Protein AF-A0A7S2XJ18-F1 (afdb_monomer)

Sequence (265 aa):
KDAKIRLWNFIPSMMTTTTLVEHIQTSVDGLASQFSDGMVLEENDEDDEDSVKEEDLLEEEGEARLQIFHPTSDNDDASASASASAVTNVTLEALLIGHEEPVTSVHWHPTLEHCLMSASMDRTILLWTPESLTTPSGEEEGDTSGGGGVWTPLTRVGSAGGIIGGSIGSSLLGFVDALFDPTGRRIVGHGYGGSLHFWSLLNSNNGSVGNVEHQTSNDEVVALNLEEDSMHNFRATPCLTGHFRSVTDIAWEATRGSYLMSASA

Organism: NCBI:txid420275

Secondary structure (DSSP, 8-state):
--EEEEEEEEEEEEE-HHHHHHHHHHHHHHHHHHHH-----------------------------EEEEEPPP----------PEEEEEEEEEEEEEEESS-EEEEEE-SS-TT-EEEEETTSEEEEEEEGGGTS-S-S----TTSS-PPEEEEEEEESSSSB--S-TTTTTT-EEEEEE-TTSSEEEEEETTS-EEEEEEPPTT----------------------GGGTT-EEEEEEEP--SS-EEEEEE-TTT---EEEEE-

pLDDT: mean 71.66, std 19.61, range [29.22, 97.25]

Radius of gyration: 26.55 Å; Cα contacts (8 Å, |Δi|>4): 462; chains: 1; bounding box: 62×65×76 Å

Solvent-accessible surface area (backbone atoms only — not comparable to full-atom values): 16170 Å² total; per-residue (Å²): 119,88,26,72,46,79,42,72,44,78,47,79,47,76,38,45,54,70,58,51,54,54,50,52,49,53,53,52,54,56,55,52,54,70,68,66,76,70,79,84,84,82,74,88,82,84,89,81,95,72,83,82,74,78,72,78,71,72,69,74,73,86,58,59,71,48,75,45,80,45,86,63,81,84,68,92,67,93,67,96,60,85,64,56,33,44,32,33,43,30,33,57,34,34,73,43,71,80,54,80,26,54,66,52,35,74,45,71,44,74,82,51,80,71,33,38,35,37,16,10,43,55,23,36,34,38,32,32,30,47,44,81,80,71,52,76,98,78,79,74,96,69,77,90,83,66,86,50,60,62,56,40,78,65,31,56,36,28,47,87,92,42,49,59,36,52,63,77,77,43,43,72,69,5,20,56,33,56,43,64,37,61,82,50,48,33,42,37,39,33,18,56,68,20,19,39,26,29,32,38,54,55,68,86,85,69,81,69,94,66,93,80,78,94,80,81,89,78,88,70,81,71,83,67,81,77,54,77,88,56,70,63,44,61,40,56,38,84,48,46,86,54,44,98,41,56,64,78,48,73,48,62,37,76,83,78,44,84,46,75,48,75,42,63,114

Foldseek 3Di:
DFAKDWDKDKAKDWAWPVRVVVVVVVVVVVVVVVVVPPDDDDDDDDDDDDDPPPPPPPPVPDWPWDKDWDDDPDPVDPDDDGDTTMIIIMTGAEMDGDDPAYWQDKDAQLPDPQWIWIWGQSFKIFIKGFVVLVDDPDDDDDDPPRGYTYIDTLEMEGDDPHAHAEDPVQQVRTFNDWDAQLLSQKIWTQHQQRKTWMKGQDDPPPPDPDDDDDDDDDPPVPNDPPRPVRPHGIHTDHMDRGDRAGWPDKDADNPPSPDIDIHGD

InterPro domains:
  IPR001680 WD40 repeat [PF00400] (95-128)
  IPR001680 WD40 repeat [PS50082] (96-128)
  IPR001680 WD40 repeat [SM00320] (89-129)
  IPR015943 WD40/YVTN repeat-like-containing domain superfamily [G3DSA:2.130.10.10] (1-265)
  IPR036322 WD40-repeat-containing domain superfamily [SSF50978] (89-265)
  IPR037289 Elongator complex protein 2 [PTHR44111] (1-264)

Nearest PDB structures (foldseek):
  5kji-assembly1_A  TM=7.892E-01  e=9.887E-04  Thermochaetoides thermophila DSM 1495
  2b4e-assembly1_A  TM=7.877E-01  e=3.903E-03  Mus musculus
  7sty-assembly1_A  TM=7.429E-01  e=7.141E-03  Homo sapiens
  8fh3-assembly1_A  TM=7.851E-01  e=1.927E-01  Homo sapiens
  8eqv-assembly1_A  TM=3.919E-01  e=6.398E-03  Homo sapiens

Mean predicted aligned error: 15.32 Å

Structure (mmCIF, N/CA/C/O backbone):
data_AF-A0A7S2XJ18-F1
#
_entry.id   AF-A0A7S2XJ18-F1
#
loop_
_atom_site.group_PDB
_atom_site.id
_atom_site.type_symbol
_atom_site.label_atom_id
_atom_site.label_alt_id
_atom_site.label_comp_id
_atom_site.label_asym_id
_atom_site.label_entity_id
_atom_site.label_seq_id
_atom_site.pdbx_PDB_ins_code
_atom_site.Cartn_x
_atom_site.Cartn_y
_atom_site.Cartn_z
_atom_site.occupancy
_atom_site.B_iso_or_equiv
_atom_site.auth_seq_id
_atom_site.auth_comp_id
_atom_site.auth_asym_id
_atom_site.auth_atom_id
_atom_site.pdbx_PDB_model_num
ATOM 1 N N . LYS A 1 1 ? 13.413 15.702 3.760 1.00 54.62 1 LYS A N 1
ATOM 2 C CA . LYS A 1 1 ? 11.960 15.614 4.045 1.00 54.62 1 LYS A CA 1
ATOM 3 C C . LYS A 1 1 ? 11.725 14.182 4.473 1.00 54.62 1 LYS A C 1
ATOM 5 O O . LYS A 1 1 ? 12.199 13.318 3.762 1.00 54.62 1 LYS A O 1
ATOM 10 N N . ASP A 1 2 ? 11.112 13.949 5.623 1.00 63.09 2 ASP A N 1
ATOM 11 C CA . ASP A 1 2 ? 10.901 12.591 6.128 1.00 63.09 2 ASP A CA 1
ATOM 12 C C . ASP A 1 2 ? 9.646 11.996 5.468 1.00 63.09 2 ASP A C 1
ATOM 14 O O . ASP A 1 2 ? 8.593 12.643 5.463 1.00 63.09 2 ASP A O 1
ATOM 18 N N . ALA A 1 3 ? 9.778 10.838 4.826 1.00 86.50 3 ALA A N 1
ATOM 19 C CA . ALA A 1 3 ? 8.706 10.188 4.085 1.00 86.50 3 ALA A CA 1
ATOM 20 C C . ALA A 1 3 ? 7.947 9.248 5.029 1.00 86.50 3 ALA A C 1
ATOM 22 O O . ALA A 1 3 ? 8.408 8.153 5.339 1.00 86.50 3 ALA A O 1
ATOM 23 N N . LYS A 1 4 ? 6.789 9.706 5.514 1.00 90.44 4 LYS A N 1
ATOM 24 C CA . LYS A 1 4 ? 5.982 9.000 6.519 1.00 90.44 4 LYS A CA 1
ATOM 25 C C . LYS A 1 4 ? 4.616 8.635 5.964 1.00 90.44 4 LYS A C 1
ATOM 27 O O . LYS A 1 4 ? 3.959 9.486 5.364 1.00 90.44 4 LYS A O 1
ATOM 32 N N . ILE A 1 5 ? 4.161 7.419 6.246 1.00 94.62 5 ILE A N 1
ATOM 33 C CA . ILE A 1 5 ? 2.784 6.984 5.988 1.00 94.62 5 ILE A CA 1
ATOM 34 C C . ILE A 1 5 ? 2.076 6.868 7.342 1.00 94.62 5 ILE A C 1
ATOM 36 O O . ILE A 1 5 ? 2.624 6.296 8.281 1.00 94.62 5 ILE A O 1
ATOM 40 N N . ARG A 1 6 ? 0.876 7.446 7.458 1.00 93.25 6 ARG A N 1
ATOM 41 C CA . ARG A 1 6 ? 0.036 7.362 8.662 1.00 93.25 6 ARG A CA 1
ATOM 42 C C . ARG A 1 6 ? -1.135 6.432 8.390 1.00 93.25 6 ARG A C 1
ATOM 44 O O . ARG A 1 6 ? -1.919 6.711 7.483 1.00 93.25 6 ARG A O 1
ATOM 51 N N . LEU A 1 7 ? -1.249 5.377 9.183 1.00 92.12 7 LEU A N 1
ATOM 52 C CA . LEU A 1 7 ? -2.380 4.463 9.167 1.00 92.12 7 LEU A CA 1
ATOM 53 C C . LEU A 1 7 ? -3.356 4.860 10.274 1.00 92.12 7 LEU A C 1
ATOM 55 O O . LEU A 1 7 ? -2.966 4.964 11.433 1.00 92.12 7 LEU A O 1
ATOM 59 N N . TRP A 1 8 ? -4.611 5.097 9.905 1.00 91.25 8 TRP A N 1
ATOM 60 C CA . TRP A 1 8 ? -5.680 5.464 10.831 1.00 91.25 8 TRP A CA 1
ATOM 61 C C . TRP A 1 8 ? -6.710 4.343 10.883 1.00 91.25 8 TRP A C 1
ATOM 63 O O . TRP A 1 8 ? -7.167 3.895 9.829 1.00 91.25 8 TRP A O 1
ATOM 73 N N . ASN A 1 9 ? -7.099 3.941 12.087 1.00 88.19 9 ASN A N 1
ATOM 74 C CA . ASN A 1 9 ? -8.142 2.952 12.312 1.00 88.19 9 ASN A CA 1
ATOM 75 C C . ASN A 1 9 ? -9.466 3.646 12.627 1.00 88.19 9 ASN A C 1
ATOM 77 O O . ASN A 1 9 ? -9.494 4.632 13.360 1.00 88.19 9 ASN A O 1
ATOM 81 N N . PHE A 1 10 ? -10.561 3.125 12.080 1.00 90.50 10 PHE A N 1
ATOM 82 C CA . PHE A 1 10 ? -11.918 3.597 12.326 1.00 90.50 10 PHE A CA 1
ATOM 83 C C . PHE A 1 10 ? -12.714 2.429 12.902 1.00 90.50 10 PHE A C 1
ATOM 85 O O . PHE A 1 10 ? -13.059 1.502 12.175 1.00 90.50 10 PHE A O 1
ATOM 92 N N . ILE A 1 11 ? -13.026 2.487 14.196 1.00 87.75 11 ILE A N 1
ATOM 93 C CA . ILE A 1 11 ? -13.720 1.434 14.940 1.00 87.75 11 ILE A CA 1
ATOM 94 C C . ILE A 1 11 ? -15.158 1.892 15.216 1.00 87.75 11 ILE A C 1
ATOM 96 O O . ILE A 1 11 ? -15.381 2.757 16.073 1.00 87.75 11 ILE A O 1
ATOM 100 N N . PRO A 1 12 ? -16.164 1.352 14.505 1.00 88.25 12 PRO A N 1
ATOM 101 C CA . PRO A 1 12 ? -17.562 1.610 14.814 1.00 88.25 12 PRO A CA 1
ATOM 102 C C . PRO A 1 12 ? -17.952 0.975 16.153 1.00 88.25 12 PRO A C 1
ATOM 104 O O . PRO A 1 12 ? -17.609 -0.167 16.444 1.00 88.25 12 PRO A O 1
ATOM 107 N N . SER A 1 13 ? -18.720 1.703 16.953 1.00 83.62 13 SER A N 1
ATOM 108 C CA . SER A 1 13 ? -19.259 1.273 18.239 1.00 83.62 13 SER A CA 1
ATOM 109 C C . SER A 1 13 ? -20.673 1.828 18.435 1.00 83.62 13 SER A C 1
ATOM 111 O O . SER A 1 13 ? -21.097 2.768 17.760 1.00 83.62 13 SER A O 1
ATOM 113 N N . MET A 1 14 ? -21.430 1.223 19.347 1.00 78.38 14 MET A N 1
ATOM 114 C CA . MET A 1 14 ? -22.750 1.710 19.748 1.00 78.38 14 MET A CA 1
ATOM 115 C C . MET A 1 14 ? -22.644 2.246 21.170 1.00 78.38 14 MET A C 1
ATOM 117 O O . MET A 1 14 ? -22.336 1.486 22.087 1.00 78.38 14 MET A O 1
ATOM 121 N N . MET A 1 15 ? -22.902 3.539 21.363 1.00 68.75 15 MET A N 1
ATOM 122 C CA . MET A 1 15 ? -22.956 4.141 22.693 1.00 68.75 15 MET A CA 1
ATOM 123 C C . MET A 1 15 ? -24.401 4.267 23.155 1.00 68.75 15 MET A C 1
ATOM 125 O O . MET A 1 15 ? -25.260 4.792 22.446 1.00 68.75 15 MET A O 1
ATOM 129 N N . THR A 1 16 ? -24.679 3.819 24.378 1.00 68.12 16 THR A N 1
ATOM 130 C CA . THR A 1 16 ? -25.968 4.107 25.016 1.00 68.12 16 THR A CA 1
ATOM 131 C C . THR A 1 16 ? -26.025 5.573 25.450 1.00 68.12 16 THR A C 1
ATOM 133 O O . THR A 1 16 ? -24.999 6.182 25.755 1.00 68.12 16 THR A O 1
ATOM 136 N N . THR A 1 17 ? -27.228 6.151 25.497 1.00 62.34 17 THR A N 1
ATOM 137 C CA . THR A 1 17 ? -27.433 7.565 25.859 1.00 62.34 17 THR A CA 1
ATOM 138 C C . THR A 1 17 ? -26.842 7.919 27.230 1.00 62.34 17 THR A C 1
ATOM 140 O O . THR A 1 17 ? -26.334 9.021 27.402 1.00 62.34 17 THR A O 1
ATOM 143 N N . THR A 1 18 ? -26.853 6.986 28.191 1.00 63.19 18 THR A N 1
ATOM 144 C CA . THR A 1 18 ? -26.262 7.178 29.527 1.00 63.19 18 THR A CA 1
ATOM 145 C C . THR A 1 18 ? -24.743 7.342 29.456 1.00 63.19 18 THR A C 1
ATOM 147 O O . THR A 1 18 ? -24.211 8.303 30.001 1.00 63.19 18 THR A O 1
ATOM 150 N N . THR A 1 19 ? -24.059 6.473 28.706 1.00 62.66 19 THR A N 1
ATOM 151 C CA . THR A 1 19 ? -22.599 6.529 28.515 1.00 62.66 19 THR A CA 1
ATOM 152 C C . THR A 1 19 ? -22.162 7.797 27.778 1.00 62.66 19 THR A C 1
ATOM 154 O O . THR A 1 19 ? -21.131 8.377 28.098 1.00 62.66 19 THR A O 1
ATOM 157 N N . LEU A 1 20 ? -22.958 8.261 26.809 1.00 63.31 20 LEU A N 1
ATOM 158 C CA . LEU A 1 20 ? -22.654 9.467 26.034 1.00 63.31 20 LEU A CA 1
ATOM 159 C C . LEU A 1 20 ? -22.684 10.736 26.901 1.00 63.31 20 LEU A C 1
ATOM 161 O O . LEU A 1 20 ? -21.809 11.589 26.771 1.00 63.31 20 LEU A O 1
ATOM 165 N N . VAL A 1 21 ? -23.667 10.855 27.800 1.00 64.50 21 VAL A N 1
ATOM 166 C CA . VAL A 1 21 ? -23.777 12.005 28.715 1.00 64.50 21 VAL A CA 1
ATOM 167 C C . VAL A 1 21 ? -22.624 12.024 29.719 1.00 64.50 21 VAL A C 1
ATOM 169 O O . VAL A 1 21 ? -22.034 13.081 29.934 1.00 64.50 21 VAL A O 1
ATOM 172 N N . GLU A 1 22 ? -22.263 10.869 30.287 1.00 68.75 22 GLU A N 1
ATOM 173 C CA . GLU A 1 22 ? -21.105 10.750 31.184 1.00 68.75 22 GLU A CA 1
ATOM 174 C C . GLU A 1 22 ? -19.801 11.145 30.475 1.00 68.75 22 GLU A C 1
ATOM 176 O O . GLU A 1 22 ? -19.023 11.927 31.018 1.00 68.75 22 GLU A O 1
ATOM 181 N N . HIS A 1 23 ? -19.596 10.691 29.232 1.00 63.88 23 HIS A N 1
ATOM 182 C CA . HIS A 1 23 ? -18.375 10.974 28.475 1.00 63.88 23 HIS A CA 1
ATOM 183 C C . HIS A 1 23 ? -18.215 12.462 28.119 1.00 63.88 23 HIS A C 1
ATOM 185 O O . HIS A 1 23 ? -17.131 13.034 28.272 1.00 63.88 23 HIS A O 1
ATOM 191 N N . ILE A 1 24 ? -19.305 13.123 27.705 1.00 65.62 24 ILE A N 1
ATOM 192 C CA . ILE A 1 24 ? -19.305 14.574 27.459 1.00 65.62 24 ILE A CA 1
ATOM 193 C C . ILE A 1 24 ? -18.966 15.327 28.747 1.00 65.62 24 ILE A C 1
ATOM 195 O O . ILE A 1 24 ? -18.143 16.239 28.712 1.00 65.62 24 ILE A O 1
ATOM 199 N N . GLN A 1 25 ? -19.553 14.932 29.880 1.00 63.91 25 GLN A N 1
ATOM 200 C CA . GLN A 1 25 ? -19.298 15.596 31.154 1.00 63.91 25 GLN A CA 1
ATOM 201 C C . GLN A 1 25 ? -17.824 15.469 31.566 1.00 63.91 25 GLN A C 1
ATOM 203 O O . GLN A 1 25 ? -17.197 16.479 31.874 1.00 63.91 25 GLN A O 1
ATOM 208 N N . THR A 1 26 ? -17.229 14.275 31.448 1.00 66.75 26 THR A N 1
ATOM 209 C CA . THR A 1 26 ? -15.799 14.070 31.740 1.00 66.75 26 THR A CA 1
ATOM 210 C C . THR A 1 26 ? -14.871 14.869 30.822 1.00 66.75 26 THR A C 1
ATOM 212 O O . THR A 1 26 ? -13.863 15.400 31.283 1.00 66.75 26 THR A O 1
ATOM 215 N N . SER A 1 27 ? -15.212 15.005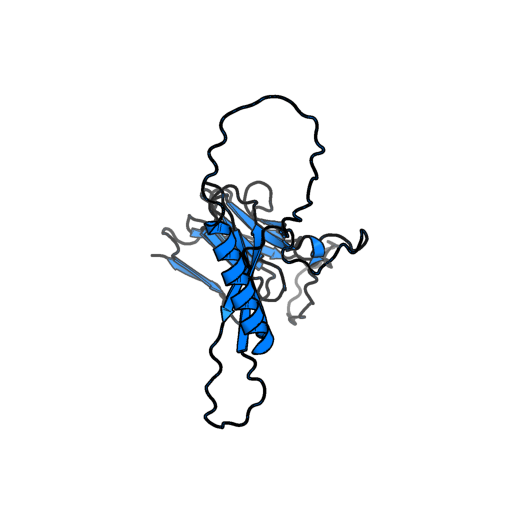 29.534 1.00 63.78 27 SER A N 1
ATOM 216 C CA . SER A 1 27 ? -14.418 15.802 28.590 1.00 63.78 27 SER A CA 1
ATOM 217 C C . SER A 1 27 ? -14.479 17.297 28.922 1.00 63.78 27 SER A C 1
ATOM 219 O O . SER A 1 27 ? -13.453 17.976 28.909 1.00 63.78 27 SER A O 1
ATOM 221 N N . VAL A 1 28 ? -15.662 17.807 29.278 1.00 65.62 28 VAL A N 1
ATOM 222 C CA . VAL A 1 28 ? -15.851 19.209 29.678 1.00 65.62 28 VAL A CA 1
ATOM 223 C C . VAL A 1 28 ? -15.122 19.515 30.987 1.00 65.62 28 VAL A C 1
ATOM 225 O O . VAL A 1 28 ? -14.443 20.539 31.074 1.00 65.62 28 VAL A O 1
ATOM 228 N N . ASP A 1 29 ? -15.206 18.621 31.973 1.00 65.88 29 ASP A N 1
ATOM 229 C CA . ASP A 1 29 ? -14.538 18.787 33.267 1.00 65.88 29 ASP A CA 1
ATOM 230 C C . ASP A 1 29 ? -13.002 18.740 33.120 1.00 65.88 29 ASP A C 1
ATOM 232 O O . ASP A 1 29 ? -12.294 19.526 33.754 1.00 65.88 29 ASP A O 1
ATOM 236 N N . GLY A 1 30 ? -12.482 17.896 32.218 1.00 61.03 30 GLY A N 1
ATOM 237 C CA . GLY A 1 30 ? -11.055 17.828 31.881 1.00 61.03 30 GLY A CA 1
ATOM 238 C C . GLY A 1 30 ? -10.525 19.048 31.117 1.00 61.03 30 GLY A C 1
ATOM 239 O O . GLY A 1 30 ? -9.388 19.459 31.332 1.00 61.03 30 GLY A O 1
ATOM 240 N N . LEU A 1 31 ? -11.333 19.684 30.25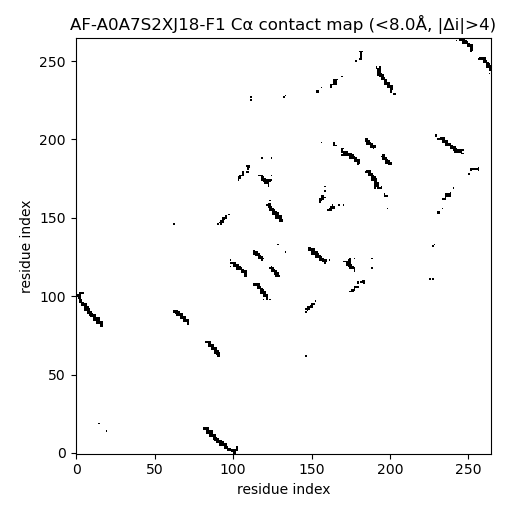9 1.00 58.78 31 LEU A N 1
ATOM 241 C CA . LEU A 1 31 ? -10.956 20.976 29.670 1.00 58.78 31 LEU A CA 1
ATOM 242 C C . LEU A 1 31 ? -11.005 22.103 30.709 1.00 58.78 31 LEU A C 1
ATOM 244 O O . LEU A 1 31 ? -10.160 22.993 30.682 1.00 58.78 31 LEU A O 1
ATOM 248 N N . ALA A 1 32 ? -11.978 22.087 31.624 1.00 57.56 32 ALA A N 1
ATOM 249 C CA . ALA A 1 32 ? -12.117 23.121 32.646 1.00 57.56 32 ALA A CA 1
ATOM 250 C C . ALA A 1 32 ? -10.920 23.160 33.613 1.00 57.56 32 ALA A C 1
ATOM 252 O O . ALA A 1 32 ? -10.483 24.249 33.990 1.00 57.56 32 ALA A O 1
ATOM 253 N N . SER A 1 33 ? -10.347 22.002 33.960 1.00 57.47 33 SER A N 1
ATOM 254 C CA . SER A 1 33 ? -9.156 21.927 34.815 1.00 57.47 33 SER A CA 1
ATOM 255 C C . SER A 1 33 ? -7.901 22.507 34.143 1.00 57.47 33 SER A C 1
ATOM 257 O O . SER A 1 33 ? -7.128 23.202 34.803 1.00 57.47 33 SER A O 1
ATOM 259 N N . GLN A 1 34 ? -7.751 22.346 32.822 1.00 55.66 34 GLN A N 1
ATOM 260 C CA . GLN A 1 34 ? -6.635 22.916 32.046 1.00 55.66 34 GLN A CA 1
ATOM 261 C C . GLN A 1 34 ? -6.649 24.452 31.981 1.00 55.66 34 GLN A C 1
ATOM 263 O O . GLN A 1 34 ? -5.606 25.070 31.781 1.00 55.66 34 GLN A O 1
ATOM 268 N N . PHE A 1 35 ? -7.810 25.088 32.168 1.00 49.53 35 PHE A N 1
ATOM 269 C CA . PHE A 1 35 ? -7.918 26.551 32.238 1.00 49.53 35 PHE A CA 1
ATOM 270 C C . PHE A 1 35 ? -7.829 27.106 33.665 1.00 49.53 35 PHE A C 1
ATOM 272 O O . PHE A 1 35 ? -7.688 28.319 33.829 1.00 49.53 35 PHE A O 1
ATOM 279 N N . SER A 1 36 ? -7.917 26.251 34.691 1.00 52.56 36 SER A N 1
ATOM 280 C CA . SER A 1 36 ? -7.784 26.675 36.090 1.00 52.56 36 SER A CA 1
ATOM 281 C C . SER A 1 36 ? -6.338 26.765 36.580 1.00 52.56 36 SER A C 1
ATOM 283 O O . SER A 1 36 ? -6.099 27.442 37.576 1.00 52.56 36 SER A O 1
ATOM 285 N N . ASP A 1 37 ? -5.375 26.178 35.860 1.00 48.88 37 ASP A N 1
ATOM 286 C CA . ASP A 1 37 ? -3.952 26.204 36.229 1.00 48.88 37 ASP A CA 1
ATOM 287 C C . ASP A 1 37 ? -3.216 27.430 35.649 1.00 48.88 37 ASP A C 1
ATOM 289 O O . ASP A 1 37 ? -2.219 27.362 34.929 1.00 48.88 37 ASP A O 1
ATOM 293 N N . GLY A 1 38 ? -3.798 28.603 35.899 1.00 44.88 38 GLY A N 1
ATOM 294 C CA . GLY A 1 38 ? -3.285 29.896 35.467 1.00 44.88 38 GLY A CA 1
ATOM 295 C C . GLY A 1 38 ? -2.459 30.584 36.552 1.00 44.88 38 GLY A C 1
ATOM 296 O O . GLY A 1 38 ? -3.015 31.302 37.376 1.00 44.88 38 GLY A O 1
ATOM 297 N N . MET A 1 39 ? -1.133 30.456 36.446 1.00 41.75 39 MET A N 1
ATOM 298 C CA . MET A 1 39 ? -0.112 31.411 36.912 1.00 41.75 39 MET A CA 1
ATOM 299 C C . MET A 1 39 ? -0.055 31.679 38.429 1.00 41.75 39 MET A C 1
ATOM 301 O O . MET A 1 39 ? -0.480 32.730 38.913 1.00 41.75 39 MET A O 1
ATOM 305 N N . VAL A 1 40 ? 0.603 30.780 39.167 1.00 43.88 40 VAL A N 1
ATOM 306 C CA . VAL A 1 40 ? 1.233 31.122 40.452 1.00 43.88 40 VAL A CA 1
ATOM 307 C C . VAL A 1 40 ? 2.622 31.696 40.151 1.00 43.88 40 VAL A C 1
ATOM 309 O O . VAL A 1 40 ? 3.480 31.020 39.592 1.00 43.88 40 VAL A O 1
ATOM 312 N N . LEU A 1 41 ? 2.826 32.979 40.457 1.00 41.03 41 LEU A N 1
ATOM 313 C CA . LEU A 1 41 ? 4.157 33.584 40.495 1.00 41.03 41 LEU A CA 1
ATOM 314 C C . LEU A 1 41 ? 4.791 33.206 41.835 1.00 41.03 41 LEU A C 1
ATOM 316 O O . LEU A 1 41 ? 4.410 33.767 42.860 1.00 41.03 41 LEU A O 1
ATOM 320 N N . GLU A 1 42 ? 5.720 32.255 41.831 1.00 43.06 42 GLU A N 1
ATOM 321 C CA . GLU A 1 42 ? 6.504 31.928 43.022 1.00 43.06 42 GLU A CA 1
ATOM 322 C C . GLU A 1 42 ? 7.672 32.914 43.166 1.00 43.06 42 GLU A C 1
ATOM 324 O O . GLU A 1 42 ? 8.578 32.975 42.331 1.00 43.06 42 GLU A O 1
ATOM 329 N N . GLU A 1 43 ? 7.617 33.730 44.221 1.00 43.38 43 GLU A N 1
ATOM 330 C CA . GLU A 1 43 ? 8.795 34.378 44.796 1.00 43.38 43 GLU A CA 1
ATOM 331 C C . GLU A 1 43 ? 9.509 33.367 45.711 1.00 43.38 43 GLU A C 1
ATOM 333 O O . GLU A 1 43 ? 8.855 32.608 46.422 1.00 43.38 43 GLU A O 1
ATOM 338 N N . ASN A 1 44 ? 10.844 33.366 45.635 1.00 42.41 44 ASN A N 1
ATOM 339 C CA . ASN A 1 44 ? 11.805 32.511 46.346 1.00 42.41 44 ASN A CA 1
ATOM 340 C C . ASN A 1 44 ? 11.458 32.200 47.814 1.00 42.41 44 ASN A C 1
ATOM 342 O O . ASN A 1 44 ? 11.019 33.097 48.524 1.00 42.41 44 ASN A O 1
ATOM 346 N N . ASP A 1 45 ? 11.832 31.006 48.291 1.00 41.91 45 ASP A N 1
ATOM 347 C CA . ASP A 1 45 ? 12.779 30.844 49.409 1.00 41.91 45 ASP A CA 1
ATOM 348 C C . ASP A 1 45 ? 13.269 29.381 49.529 1.00 41.91 45 ASP A C 1
ATOM 350 O O . ASP A 1 45 ? 12.650 28.449 49.021 1.00 41.91 45 ASP A O 1
ATOM 354 N N . GLU A 1 46 ? 14.460 29.234 50.109 1.00 51.00 46 GLU A N 1
ATOM 355 C CA . GLU A 1 46 ? 15.326 28.048 50.170 1.00 51.00 46 GLU A CA 1
ATOM 356 C C . GLU A 1 46 ? 14.824 26.925 51.107 1.00 51.00 46 GLU A C 1
ATOM 358 O O . GLU A 1 46 ? 14.113 27.187 52.073 1.00 51.00 46 GLU A O 1
ATOM 363 N N . ASP A 1 47 ? 15.329 25.710 50.840 1.00 48.72 47 ASP A N 1
ATOM 364 C CA . ASP A 1 47 ? 15.417 24.517 51.702 1.00 48.72 47 ASP A CA 1
ATOM 365 C C . ASP A 1 47 ? 14.114 23.854 52.195 1.00 48.72 47 ASP A C 1
ATOM 367 O O . ASP A 1 47 ? 13.488 24.322 53.135 1.00 48.72 47 ASP A O 1
ATOM 371 N N . ASP A 1 48 ? 13.793 22.670 51.649 1.00 47.19 48 ASP A N 1
ATOM 372 C CA . ASP A 1 48 ? 13.480 21.469 52.448 1.00 47.19 48 ASP A CA 1
ATOM 373 C C . ASP A 1 48 ? 13.405 20.200 51.568 1.00 47.19 48 ASP A C 1
ATOM 375 O O . ASP A 1 48 ? 12.898 20.208 50.444 1.00 47.19 48 ASP A O 1
ATOM 379 N N . GLU A 1 49 ? 13.968 19.101 52.083 1.00 55.56 49 GLU A N 1
ATOM 380 C CA . GLU A 1 49 ? 13.812 17.745 51.548 1.00 55.56 49 GLU A CA 1
ATOM 381 C C . GLU A 1 49 ? 12.329 17.369 51.526 1.00 55.56 49 GLU A C 1
ATOM 383 O O . GLU A 1 49 ? 11.723 17.248 52.587 1.00 55.56 49 GLU A O 1
ATOM 388 N N . ASP A 1 50 ? 11.769 17.067 50.355 1.00 41.69 50 ASP A N 1
ATOM 389 C CA . ASP A 1 50 ? 10.578 16.231 50.316 1.00 41.69 50 ASP A CA 1
ATOM 390 C C . ASP A 1 50 ? 10.509 15.366 49.059 1.00 41.69 50 ASP A C 1
ATOM 392 O O . ASP A 1 50 ? 10.781 15.773 47.930 1.00 41.69 50 ASP A O 1
ATOM 396 N N . SER A 1 51 ? 10.177 14.107 49.322 1.00 43.97 51 SER A N 1
ATOM 397 C CA . SER A 1 51 ? 10.001 13.008 48.385 1.00 43.97 51 SER A CA 1
ATOM 398 C C . SER A 1 51 ? 9.227 13.419 47.135 1.00 43.97 51 SER A C 1
ATOM 400 O O . SER A 1 51 ? 8.038 13.734 47.220 1.00 43.97 51 SER A O 1
ATOM 402 N N . VAL A 1 52 ? 9.871 13.312 45.970 1.00 44.00 52 VAL A N 1
ATOM 403 C CA . VAL A 1 52 ? 9.173 13.259 44.684 1.00 44.00 52 VAL A CA 1
ATOM 404 C C . VAL A 1 52 ? 8.295 12.013 44.729 1.00 44.00 52 VAL A C 1
ATOM 406 O O . VAL A 1 52 ? 8.766 10.889 44.561 1.00 44.00 52 VAL A O 1
ATOM 409 N N . LYS A 1 53 ? 7.009 12.199 45.027 1.00 41.16 53 LYS A N 1
ATOM 410 C CA . LYS A 1 53 ? 6.001 11.252 44.576 1.00 41.16 53 LYS A CA 1
ATOM 411 C C . LYS A 1 53 ? 5.962 11.438 43.072 1.00 41.16 53 LYS A C 1
ATOM 413 O O . LYS A 1 53 ? 5.348 12.379 42.579 1.00 41.16 53 LYS A O 1
ATOM 418 N N . GLU A 1 54 ? 6.685 10.574 42.372 1.00 44.69 54 GLU A N 1
ATOM 419 C CA . GLU A 1 54 ? 6.314 10.173 41.024 1.00 44.69 54 GLU A CA 1
ATOM 420 C C . GLU A 1 54 ? 4.896 9.606 41.164 1.00 44.69 54 GLU A C 1
ATOM 422 O O . GLU A 1 54 ? 4.682 8.429 41.438 1.00 44.69 54 GLU A O 1
ATOM 427 N N . GLU A 1 55 ? 3.899 10.493 41.153 1.00 43.88 55 GLU A N 1
ATOM 428 C CA . GLU A 1 55 ? 2.574 10.099 40.732 1.00 43.88 55 GLU A CA 1
ATOM 429 C C . GLU A 1 55 ? 2.773 9.697 39.282 1.00 43.88 55 GLU A C 1
ATOM 431 O O . GLU A 1 55 ? 2.957 10.547 38.411 1.00 43.88 55 GLU A O 1
ATOM 436 N N . ASP A 1 56 ? 2.842 8.381 39.082 1.00 41.19 56 ASP A N 1
ATOM 437 C CA . ASP A 1 56 ? 2.633 7.702 37.819 1.00 41.19 56 ASP A CA 1
ATOM 438 C C . ASP A 1 56 ? 1.310 8.216 37.231 1.00 41.19 56 ASP A C 1
ATOM 440 O O . ASP A 1 56 ? 0.254 7.584 37.314 1.00 41.19 56 ASP A O 1
ATOM 444 N N . LEU A 1 57 ? 1.361 9.391 36.605 1.00 40.88 57 LEU A N 1
ATOM 445 C CA . LEU A 1 57 ? 0.623 9.618 35.389 1.00 40.88 57 LEU A CA 1
ATOM 446 C C . LEU A 1 57 ? 1.169 8.551 34.451 1.00 40.88 57 LEU A C 1
ATOM 448 O O . LEU A 1 57 ? 2.162 8.750 33.755 1.00 40.88 57 LEU A O 1
ATOM 452 N N . LEU A 1 58 ? 0.528 7.383 34.482 1.00 39.69 58 LEU A N 1
ATOM 453 C CA . LEU A 1 58 ? 0.362 6.589 33.286 1.00 39.69 58 LEU A CA 1
ATOM 454 C C . LEU A 1 58 ? -0.220 7.580 32.279 1.00 39.69 58 LEU A C 1
ATOM 456 O O . LEU A 1 58 ? -1.428 7.814 32.241 1.00 39.69 58 LEU A O 1
ATOM 460 N N . GLU A 1 59 ? 0.660 8.263 31.549 1.00 42.22 59 GLU A N 1
ATOM 461 C CA . GLU A 1 59 ? 0.349 8.783 30.239 1.00 42.22 59 GLU A CA 1
ATOM 462 C C . GLU A 1 59 ? -0.144 7.543 29.497 1.00 42.22 59 GLU A C 1
ATOM 464 O O . GLU A 1 59 ? 0.663 6.764 28.996 1.00 42.22 59 GLU A O 1
ATOM 469 N N . GLU A 1 60 ? -1.456 7.274 29.562 1.00 42.53 60 GLU A N 1
ATOM 470 C CA . GLU A 1 60 ? -2.113 6.318 28.680 1.00 42.53 60 GLU A CA 1
ATOM 471 C C . GLU A 1 60 ? -1.650 6.731 27.293 1.00 42.53 60 GLU A C 1
ATOM 473 O O . GLU A 1 60 ? -1.984 7.823 26.822 1.00 42.53 60 GLU A O 1
ATOM 478 N N . GLU A 1 61 ? -0.748 5.925 26.741 1.00 41.78 61 GLU A N 1
ATOM 479 C CA . GLU A 1 61 ? 0.079 6.275 25.605 1.00 41.78 61 GLU A CA 1
ATOM 480 C C . GLU A 1 61 ? -0.772 6.928 24.524 1.00 41.78 61 GLU A C 1
ATOM 482 O O . GLU A 1 61 ? -1.631 6.290 23.931 1.00 41.78 61 GLU A O 1
ATOM 487 N N . GLY A 1 62 ? -0.540 8.221 24.294 1.00 41.34 62 GLY A N 1
ATOM 488 C CA . GLY A 1 62 ? -0.405 8.832 22.973 1.00 41.34 62 GLY A CA 1
ATOM 489 C C . GLY A 1 62 ? -1.406 8.506 21.859 1.00 41.34 62 GLY A C 1
ATOM 490 O O . GLY A 1 62 ? -1.088 8.778 20.700 1.00 41.34 62 GLY A O 1
ATOM 491 N N . GLU A 1 63 ? -2.596 7.975 22.121 1.00 52.47 63 GLU A N 1
ATOM 492 C CA . GLU A 1 63 ? -3.560 7.707 21.065 1.00 52.47 63 GLU A CA 1
ATOM 493 C C . GLU A 1 63 ? -4.345 8.989 20.766 1.00 52.47 63 GLU A C 1
ATOM 495 O O . GLU A 1 63 ? -5.173 9.459 21.547 1.00 52.47 63 GLU A O 1
ATOM 500 N N . ALA A 1 64 ? -4.116 9.574 19.590 1.00 50.88 64 ALA A N 1
ATOM 501 C CA . ALA A 1 64 ? -5.017 10.579 19.043 1.00 50.88 64 ALA A CA 1
ATOM 502 C C . ALA A 1 64 ? -6.397 9.934 18.813 1.00 50.88 64 ALA A C 1
ATOM 504 O O . ALA A 1 64 ? -6.623 9.329 17.769 1.00 50.88 64 ALA A O 1
ATOM 505 N N . ARG A 1 65 ? -7.299 10.041 19.796 1.00 69.69 65 ARG A N 1
ATOM 506 C CA . ARG A 1 65 ? -8.649 9.459 19.782 1.00 69.69 65 ARG A CA 1
ATOM 507 C C . ARG A 1 65 ? -9.666 10.520 19.366 1.00 69.69 65 ARG A C 1
ATOM 509 O O . ARG A 1 65 ? -10.123 11.317 20.180 1.00 69.69 65 ARG A O 1
ATOM 516 N N . LEU A 1 66 ? -10.015 10.557 18.082 1.00 85.75 66 LEU A N 1
ATOM 517 C CA . LEU A 1 66 ? -11.156 11.341 17.603 1.00 85.75 66 LEU A CA 1
ATOM 518 C C . LEU A 1 66 ? -12.412 10.469 17.673 1.00 85.75 66 LEU A C 1
ATOM 520 O O . LEU A 1 66 ? -12.437 9.379 17.117 1.00 85.75 66 LEU A O 1
ATOM 524 N N . GLN A 1 67 ? -13.478 10.961 18.294 1.00 87.62 67 GLN A N 1
ATOM 525 C CA . GLN A 1 67 ? -14.787 10.310 18.252 1.00 87.62 67 GLN A CA 1
ATOM 526 C C . GLN A 1 67 ? -15.715 11.039 17.282 1.00 87.62 67 GLN A C 1
ATOM 528 O O . GLN A 1 67 ? -15.870 12.259 17.346 1.00 87.62 67 GLN A O 1
ATOM 533 N N . ILE A 1 68 ? -16.345 10.288 16.384 1.00 89.19 68 ILE A N 1
ATOM 534 C CA . ILE A 1 68 ? -17.325 10.789 15.419 1.00 89.19 68 ILE A CA 1
ATOM 535 C C . ILE A 1 68 ? -18.696 10.252 15.818 1.00 89.19 68 ILE A C 1
ATOM 537 O O . ILE A 1 68 ? -18.937 9.049 15.757 1.00 89.19 68 ILE A O 1
ATOM 541 N N . PHE A 1 69 ? -19.603 11.145 16.205 1.00 87.62 69 PHE A N 1
ATOM 542 C CA . PHE A 1 69 ? -20.984 10.800 16.532 1.00 87.62 69 PHE A CA 1
ATOM 543 C C . PHE A 1 69 ? -21.846 10.835 15.269 1.00 87.62 69 PHE A C 1
ATOM 545 O O . PHE A 1 69 ? -21.859 11.836 14.549 1.00 87.62 69 PHE A O 1
ATOM 552 N N . HIS A 1 70 ? -22.588 9.758 15.015 1.00 85.50 70 HIS A N 1
ATOM 553 C CA . HIS A 1 70 ? -23.521 9.671 13.896 1.00 85.50 70 HIS A CA 1
ATOM 554 C C . HIS A 1 70 ? -24.942 9.947 14.388 1.00 85.50 70 HIS A C 1
ATOM 556 O O . HIS A 1 70 ? -25.373 9.340 15.370 1.00 85.50 70 HIS A O 1
ATOM 562 N N . PRO A 1 71 ? -25.700 10.834 13.725 1.00 78.12 71 PRO A N 1
ATOM 563 C CA . PRO A 1 71 ? -27.084 11.077 14.096 1.00 78.12 71 PRO A CA 1
ATOM 564 C C . PRO A 1 71 ? -27.912 9.803 13.889 1.00 78.12 71 PRO A C 1
ATOM 566 O O . PRO A 1 71 ? -27.901 9.205 12.811 1.00 78.12 71 PRO A O 1
ATOM 569 N N . THR A 1 72 ? -28.648 9.386 14.918 1.00 71.19 72 THR A N 1
ATOM 570 C CA . THR A 1 72 ? -29.670 8.343 14.786 1.00 71.19 72 THR A CA 1
ATOM 571 C C . THR A 1 72 ? -30.831 8.916 13.987 1.00 71.19 72 THR A C 1
ATOM 573 O O . THR A 1 72 ? -31.285 10.011 14.304 1.00 71.19 72 THR A O 1
ATOM 576 N N . SER A 1 73 ? -31.317 8.217 12.958 1.00 63.16 73 SER A N 1
ATOM 577 C CA . SER A 1 73 ? -32.527 8.646 12.253 1.00 63.16 73 SER A CA 1
ATOM 578 C C . SER A 1 73 ? -33.667 8.772 13.262 1.00 63.16 73 SER A C 1
ATOM 580 O O . SER A 1 73 ? -34.024 7.771 13.888 1.00 63.16 73 SER A O 1
ATOM 582 N N . ASP A 1 74 ? -34.196 9.982 13.434 1.00 57.78 74 ASP A N 1
ATOM 583 C CA . ASP A 1 74 ? -35.340 10.261 14.295 1.00 57.78 74 ASP A CA 1
ATOM 584 C C . ASP A 1 74 ? -36.516 9.373 13.8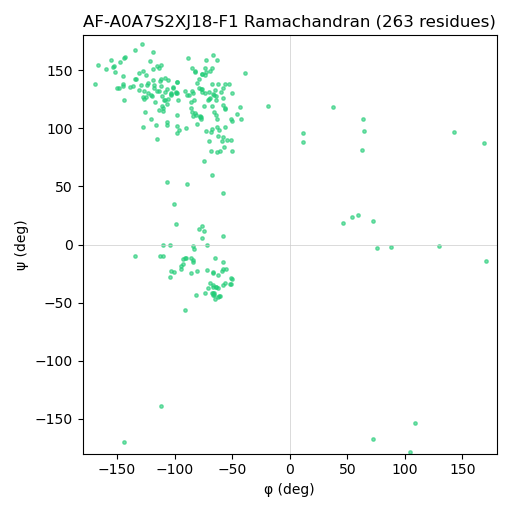62 1.00 57.78 74 ASP A C 1
ATOM 586 O O . ASP A 1 74 ? -37.180 9.626 12.857 1.00 57.78 74 ASP A O 1
ATOM 590 N N . ASN A 1 75 ? -36.753 8.281 14.588 1.00 56.38 75 ASN A N 1
ATOM 591 C CA . ASN A 1 75 ? -38.025 7.584 14.509 1.00 56.38 75 ASN A CA 1
ATOM 592 C C . ASN A 1 75 ? -39.005 8.401 15.352 1.00 56.38 75 ASN A C 1
ATOM 594 O O . ASN A 1 75 ? -38.906 8.407 16.576 1.00 56.38 75 ASN A O 1
ATOM 598 N N . ASP A 1 76 ? -39.957 9.058 14.690 1.00 53.38 76 ASP A N 1
ATOM 599 C CA . ASP A 1 76 ? -41.057 9.851 15.266 1.00 53.38 76 ASP A CA 1
ATOM 600 C C . ASP A 1 76 ? -41.988 9.077 16.238 1.00 53.38 76 ASP A C 1
ATOM 602 O O . ASP A 1 76 ? -43.001 9.615 16.689 1.00 53.38 76 ASP A O 1
ATOM 606 N N . ASP A 1 77 ? -41.673 7.829 16.600 1.00 52.38 77 ASP A N 1
ATOM 607 C CA . ASP A 1 77 ? -42.450 7.035 17.550 1.00 52.38 77 ASP A CA 1
ATOM 608 C C . ASP A 1 77 ? -41.832 7.097 18.952 1.00 52.38 77 ASP A C 1
ATOM 610 O O . ASP A 1 77 ? -40.853 6.429 19.291 1.00 52.38 77 ASP A O 1
ATOM 614 N N . ALA A 1 78 ? -42.460 7.920 19.791 1.00 54.38 78 ALA A N 1
ATOM 615 C CA . ALA A 1 78 ? -42.144 8.173 21.190 1.00 54.38 78 ALA A CA 1
ATOM 616 C C . ALA A 1 78 ? -42.398 6.960 22.114 1.00 54.38 78 ALA A C 1
ATOM 618 O O . ALA A 1 78 ? -43.163 7.045 23.078 1.00 54.38 78 ALA A O 1
ATOM 619 N N . SER A 1 79 ? -41.733 5.828 21.870 1.00 53.78 79 SER A N 1
ATOM 620 C CA . SER A 1 79 ? -41.573 4.773 22.874 1.00 53.78 79 SER A CA 1
ATOM 621 C C . SER A 1 79 ? -40.134 4.780 23.378 1.00 53.78 79 SER A C 1
ATOM 623 O O . SER A 1 79 ? -39.223 4.322 22.695 1.00 53.78 79 SER A O 1
ATOM 625 N N . ALA A 1 80 ? -39.941 5.336 24.575 1.00 54.97 80 ALA A N 1
ATOM 626 C CA . ALA A 1 80 ? -38.665 5.430 25.269 1.00 54.97 80 ALA A CA 1
ATOM 627 C C . ALA A 1 80 ? -38.033 4.041 25.484 1.00 54.97 80 ALA A C 1
ATOM 629 O O . ALA A 1 80 ? -38.291 3.355 26.472 1.00 54.97 80 ALA A O 1
ATOM 630 N N . SER A 1 81 ? -37.189 3.639 24.543 1.00 53.38 81 SER A N 1
ATOM 631 C CA . SER A 1 81 ? -36.180 2.598 24.685 1.00 53.38 81 SER A CA 1
ATOM 632 C C . SER A 1 81 ? -34.854 3.266 24.347 1.00 53.38 81 SER A C 1
ATOM 634 O O . SER A 1 81 ? -34.795 4.003 23.367 1.00 53.38 81 SER A O 1
ATOM 636 N N . ALA A 1 82 ? -33.843 3.105 25.205 1.00 58.88 82 ALA A N 1
ATOM 637 C CA . ALA A 1 82 ? -32.563 3.810 25.131 1.00 58.88 82 ALA A CA 1
ATOM 638 C C . ALA A 1 82 ? -32.033 3.883 23.687 1.00 58.88 82 ALA A C 1
ATOM 640 O O . ALA A 1 82 ? -31.613 2.873 23.122 1.00 58.88 82 ALA A O 1
ATOM 641 N N . SER A 1 83 ? -32.082 5.072 23.081 1.00 64.12 83 SER A N 1
ATOM 642 C CA . SER A 1 83 ? -31.634 5.286 21.709 1.00 64.12 83 SER A CA 1
ATOM 643 C C . SER A 1 83 ? -30.108 5.229 21.691 1.00 64.12 83 SER A C 1
ATOM 645 O O . SER A 1 83 ? -29.433 6.193 22.062 1.00 64.12 83 SER A O 1
ATOM 647 N N . ALA A 1 84 ? -29.561 4.068 21.330 1.00 66.81 84 ALA A N 1
ATOM 648 C CA . ALA A 1 84 ? -28.131 3.911 21.118 1.00 66.81 84 ALA A CA 1
ATOM 649 C C . ALA A 1 84 ? -27.701 4.793 19.938 1.00 66.81 84 ALA A C 1
ATOM 651 O O . ALA A 1 84 ? -28.257 4.680 18.846 1.00 66.81 84 ALA A O 1
ATOM 652 N N . SER A 1 85 ? -26.732 5.674 20.174 1.00 77.00 85 SER A N 1
ATOM 653 C CA . SER A 1 85 ? -26.129 6.506 19.139 1.00 77.00 85 SER A CA 1
ATOM 654 C C . SER A 1 85 ? -24.921 5.781 18.562 1.00 77.00 85 SER A C 1
ATOM 656 O O . SER A 1 85 ? -24.093 5.248 19.308 1.00 77.00 85 SER A O 1
ATOM 658 N N . ALA A 1 86 ? -24.827 5.728 17.236 1.00 86.75 86 ALA A N 1
ATOM 659 C CA . ALA A 1 86 ? -23.671 5.141 16.578 1.00 86.75 86 ALA A CA 1
ATOM 660 C C . ALA A 1 86 ? -22.479 6.098 16.712 1.00 86.75 86 ALA A C 1
ATOM 662 O O . ALA A 1 86 ? -22.586 7.289 16.421 1.00 86.75 86 ALA A O 1
ATOM 663 N N . VAL A 1 87 ? -21.335 5.577 17.144 1.00 88.44 87 VAL A N 1
ATOM 664 C CA . VAL A 1 87 ? -20.099 6.342 17.338 1.00 88.44 87 VAL A CA 1
ATOM 665 C C . VAL A 1 87 ? -18.965 5.631 16.623 1.00 88.44 87 VAL A C 1
ATOM 667 O O . VAL A 1 87 ? -18.845 4.414 16.698 1.00 88.44 87 VAL A O 1
ATOM 670 N N . THR A 1 88 ? -18.108 6.367 15.929 1.00 89.12 88 THR A N 1
ATOM 671 C CA . THR A 1 88 ? -16.869 5.827 15.365 1.00 89.12 88 THR A CA 1
ATOM 672 C C . THR A 1 88 ? -15.685 6.407 16.112 1.00 89.12 88 THR A C 1
ATOM 674 O O . THR A 1 88 ? -15.490 7.619 16.106 1.00 89.12 88 THR A O 1
ATOM 677 N N . ASN A 1 89 ? -14.894 5.537 16.733 1.00 87.25 89 ASN A N 1
ATOM 678 C CA . ASN A 1 89 ? -13.614 5.910 17.316 1.00 87.25 89 ASN A CA 1
ATOM 679 C C . ASN A 1 89 ? -12.557 5.878 16.214 1.00 87.25 89 ASN A C 1
ATOM 681 O O . ASN A 1 89 ? -12.476 4.909 15.463 1.00 87.25 89 ASN A O 1
ATOM 685 N N . VAL A 1 90 ? -11.771 6.937 16.106 1.00 89.25 90 VAL A N 1
ATOM 686 C CA . VAL A 1 90 ? -10.698 7.081 15.130 1.00 89.25 90 VAL A CA 1
ATOM 687 C C . VAL A 1 90 ? -9.390 7.198 15.887 1.00 89.25 90 VAL A C 1
ATOM 689 O O . VAL A 1 90 ? -9.248 8.107 16.706 1.00 89.25 90 VAL A O 1
ATOM 692 N N . THR A 1 91 ? -8.453 6.298 15.610 1.00 87.38 91 THR A N 1
ATOM 693 C CA . THR A 1 91 ? -7.135 6.263 16.256 1.00 87.38 91 THR A CA 1
ATOM 694 C C . THR A 1 91 ? -6.025 6.240 15.213 1.00 87.38 91 THR A C 1
ATOM 696 O O . THR A 1 91 ? -6.212 5.759 14.092 1.00 87.38 91 THR A O 1
ATOM 699 N N . LEU A 1 92 ? -4.866 6.811 15.542 1.00 87.50 92 LEU A N 1
ATOM 700 C CA . LEU A 1 92 ? -3.659 6.605 14.743 1.00 87.50 92 LEU A CA 1
ATOM 701 C C . LEU A 1 92 ? -3.111 5.220 15.091 1.00 87.50 92 LEU A C 1
ATOM 703 O O . LEU A 1 92 ? -2.587 5.039 16.180 1.00 87.50 92 LEU A O 1
ATOM 707 N N . GLU A 1 93 ? -3.231 4.264 14.175 1.00 86.44 93 GLU A N 1
ATOM 708 C CA . GLU A 1 93 ? -2.807 2.882 14.414 1.00 86.44 93 GLU A CA 1
ATOM 709 C C . GLU A 1 93 ? -1.305 2.704 14.221 1.00 86.44 93 GLU A C 1
ATOM 711 O O . GLU A 1 93 ? -0.657 2.032 15.012 1.00 86.44 93 GLU A O 1
ATOM 716 N N . ALA A 1 94 ? -0.737 3.295 13.167 1.00 88.12 94 ALA A N 1
ATOM 717 C CA . ALA A 1 94 ? 0.681 3.124 12.891 1.00 88.12 94 ALA A CA 1
ATOM 718 C C . ALA A 1 94 ? 1.292 4.287 12.110 1.00 88.12 94 ALA A C 1
ATOM 720 O O . ALA A 1 94 ? 0.643 4.968 11.306 1.00 88.12 94 ALA A O 1
ATOM 721 N N . LEU A 1 95 ? 2.593 4.472 12.321 1.00 91.06 95 LEU A N 1
ATOM 722 C CA . LEU A 1 95 ? 3.443 5.360 11.543 1.00 91.06 95 LEU A CA 1
ATOM 723 C C . LEU A 1 95 ? 4.496 4.518 10.821 1.00 91.06 95 LEU A C 1
ATOM 725 O O . LEU A 1 95 ? 5.472 4.082 11.423 1.00 91.06 95 LEU A O 1
ATOM 729 N N . LEU A 1 96 ? 4.308 4.298 9.523 1.00 93.56 96 LEU A N 1
ATOM 730 C CA . LEU A 1 96 ? 5.217 3.480 8.723 1.00 93.56 96 LEU A CA 1
ATOM 731 C C . LEU A 1 96 ? 6.360 4.374 8.226 1.00 93.56 96 LEU A C 1
ATOM 733 O O . LEU A 1 96 ? 6.138 5.352 7.498 1.00 93.56 96 LEU A O 1
ATOM 737 N N . ILE A 1 97 ? 7.579 4.039 8.651 1.00 92.56 97 ILE A N 1
ATOM 738 C CA . ILE A 1 97 ? 8.816 4.772 8.362 1.00 92.56 97 ILE A CA 1
ATOM 739 C C . ILE A 1 97 ? 9.812 3.802 7.727 1.00 92.56 97 ILE A C 1
ATOM 741 O O . ILE A 1 97 ? 10.098 2.744 8.280 1.00 92.56 97 ILE A O 1
ATOM 745 N N . GLY A 1 98 ? 10.359 4.159 6.565 1.00 91.06 98 GLY A N 1
ATOM 746 C CA . GLY A 1 98 ? 11.364 3.325 5.893 1.00 91.06 98 GLY A CA 1
ATOM 747 C C . GLY A 1 98 ? 11.733 3.748 4.474 1.00 91.06 98 GLY A C 1
ATOM 748 O O . GLY A 1 98 ? 12.749 3.285 3.961 1.00 91.06 98 GLY A O 1
ATOM 749 N N . HIS A 1 99 ? 10.949 4.629 3.851 1.00 93.38 99 HIS A N 1
ATOM 750 C CA . HIS A 1 99 ? 11.335 5.291 2.608 1.00 93.38 99 HIS A CA 1
ATOM 751 C C . HIS A 1 99 ? 12.304 6.450 2.874 1.00 93.38 99 HIS A C 1
ATOM 753 O O . HIS A 1 99 ? 12.153 7.187 3.847 1.00 93.38 99 HIS A O 1
ATOM 759 N N . GLU A 1 100 ? 13.283 6.630 1.989 1.00 92.19 100 GLU A N 1
ATOM 760 C CA . GLU A 1 100 ? 14.315 7.678 2.114 1.00 92.19 100 GLU A CA 1
ATOM 761 C C . GLU A 1 100 ? 13.937 8.976 1.376 1.00 92.19 100 GLU A C 1
ATOM 763 O O . GLU A 1 100 ? 14.489 10.045 1.633 1.00 92.19 100 GLU A O 1
ATOM 768 N N . GLU A 1 101 ? 12.965 8.888 0.470 1.00 92.88 101 GLU A N 1
ATOM 769 C CA . GLU A 1 101 ? 12.436 9.979 -0.354 1.00 92.88 101 GLU A CA 1
ATOM 770 C C . GLU A 1 101 ? 10.896 9.929 -0.358 1.00 92.88 101 GLU A C 1
ATOM 772 O O . GLU A 1 101 ? 10.316 8.931 0.084 1.00 92.88 101 GLU A O 1
ATOM 777 N N . PRO A 1 102 ? 10.196 10.978 -0.842 1.00 94.38 102 PRO A N 1
ATOM 778 C CA . PRO A 1 102 ? 8.739 11.052 -0.789 1.00 94.38 102 PRO A CA 1
ATOM 779 C C . PRO A 1 102 ? 8.023 9.808 -1.327 1.00 94.38 102 PRO A C 1
ATOM 781 O O . PRO A 1 102 ? 8.274 9.372 -2.452 1.00 94.38 102 PRO A O 1
ATOM 784 N N . VAL A 1 103 ? 7.078 9.304 -0.529 1.00 95.56 103 VAL A N 1
ATOM 785 C CA . VAL A 1 103 ? 6.110 8.284 -0.948 1.00 95.56 103 VAL A CA 1
ATOM 786 C C . VAL A 1 103 ? 5.187 8.886 -2.001 1.00 95.56 103 VAL A C 1
ATOM 788 O O . VAL A 1 103 ? 4.650 9.979 -1.814 1.00 95.56 103 VAL A O 1
ATOM 791 N N . THR A 1 104 ? 5.028 8.184 -3.116 1.00 94.06 104 THR A N 1
ATOM 792 C CA . THR A 1 104 ? 4.265 8.637 -4.285 1.00 94.06 104 THR A CA 1
ATOM 793 C C . THR A 1 104 ? 2.906 7.958 -4.396 1.00 94.06 104 THR A C 1
ATOM 795 O O . THR A 1 104 ? 1.968 8.568 -4.898 1.00 94.06 104 THR A O 1
ATOM 798 N N . SER A 1 105 ? 2.777 6.733 -3.882 1.00 95.44 105 SER A N 1
ATOM 799 C CA . SER A 1 105 ? 1.528 5.964 -3.865 1.00 95.44 105 SER A CA 1
ATOM 800 C C . SER A 1 105 ? 1.495 4.986 -2.691 1.00 95.44 105 SER A C 1
ATOM 802 O O . SER A 1 105 ? 2.544 4.552 -2.204 1.00 95.44 105 SER A O 1
ATOM 804 N N . VAL A 1 106 ? 0.282 4.649 -2.247 1.00 97.19 106 VAL A N 1
ATOM 805 C CA . VAL A 1 106 ? 0.002 3.614 -1.245 1.00 97.19 106 VAL A CA 1
ATOM 806 C C . VAL A 1 106 ? -1.227 2.816 -1.670 1.00 97.19 106 VAL A C 1
ATOM 808 O O . VAL A 1 106 ? -2.215 3.407 -2.101 1.00 97.19 106 VAL A O 1
ATOM 811 N N . HIS A 1 107 ? -1.173 1.490 -1.554 1.00 96.62 107 HIS A N 1
ATOM 812 C CA . HIS A 1 107 ? -2.250 0.589 -1.980 1.00 96.62 107 HIS A CA 1
ATOM 813 C C . HIS A 1 107 ? -2.360 -0.603 -1.038 1.00 96.62 107 HIS A C 1
ATOM 815 O O . HIS A 1 107 ? -1.352 -1.207 -0.684 1.00 96.62 107 HIS A O 1
ATOM 821 N N . TRP A 1 108 ? -3.580 -0.974 -0.665 1.00 96.38 108 TRP A N 1
ATOM 822 C CA . TRP A 1 108 ? -3.828 -2.220 0.057 1.00 96.38 108 TRP A CA 1
ATOM 823 C C . TRP A 1 108 ? -3.671 -3.422 -0.872 1.00 96.38 108 TRP A C 1
ATOM 825 O O . TRP A 1 108 ? -3.961 -3.340 -2.070 1.00 96.38 108 TRP A O 1
ATOM 835 N N . HIS A 1 109 ? -3.231 -4.550 -0.321 1.00 94.62 109 HIS A N 1
ATOM 836 C CA . HIS A 1 109 ? -3.281 -5.817 -1.035 1.00 94.62 109 HIS A CA 1
ATOM 837 C C . HIS A 1 109 ? -4.746 -6.193 -1.339 1.00 94.62 109 HIS A C 1
ATOM 839 O O . HIS A 1 109 ? -5.606 -6.027 -0.474 1.00 94.62 109 HIS A O 1
ATOM 845 N N . PRO A 1 110 ? -5.071 -6.711 -2.540 1.00 92.19 110 PRO A N 1
ATOM 846 C CA . PRO A 1 110 ? -6.463 -6.951 -2.937 1.00 92.19 110 PRO A CA 1
ATOM 847 C C . PRO A 1 110 ? -7.173 -8.047 -2.130 1.00 92.19 110 PRO A C 1
ATOM 849 O O . PRO A 1 110 ? -8.400 -8.057 -2.074 1.00 92.19 110 PRO A O 1
ATOM 852 N N . THR A 1 111 ? -6.424 -8.987 -1.547 1.00 88.81 111 THR A N 1
ATOM 853 C CA . THR A 1 111 ? -6.993 -10.169 -0.869 1.00 88.81 111 THR A CA 1
ATOM 854 C C . THR A 1 111 ? -6.391 -10.489 0.495 1.00 88.81 111 THR A C 1
ATOM 856 O O . THR A 1 111 ? -6.893 -11.389 1.154 1.00 88.81 111 THR A O 1
ATOM 859 N N . LEU A 1 112 ? -5.293 -9.837 0.885 1.00 87.75 112 LEU A N 1
ATOM 860 C CA . LEU A 1 112 ? -4.607 -10.129 2.145 1.00 87.75 112 LEU A CA 1
ATOM 861 C C . LEU A 1 112 ? -4.992 -9.028 3.107 1.00 87.75 112 LEU A C 1
ATOM 863 O O . LEU A 1 112 ? -4.894 -7.846 2.764 1.00 87.75 112 LEU A O 1
ATOM 867 N N . GLU A 1 113 ? -5.437 -9.432 4.285 1.00 85.44 113 GLU A N 1
ATOM 868 C CA . GLU A 1 113 ? -5.642 -8.498 5.375 1.00 85.44 113 GLU A CA 1
ATOM 869 C C . GLU A 1 113 ? -4.279 -7.962 5.818 1.00 85.44 113 GLU A C 1
ATOM 871 O O . GLU A 1 113 ? -3.241 -8.581 5.602 1.00 85.44 113 GLU A O 1
ATOM 876 N N . HIS A 1 114 ? -4.273 -6.742 6.345 1.00 88.00 114 HIS A N 1
ATOM 877 C CA . HIS A 1 114 ? -3.089 -6.137 6.952 1.00 88.00 114 HIS A CA 1
ATOM 878 C C . HIS A 1 114 ? -1.810 -6.090 6.085 1.00 88.00 114 HIS A C 1
ATOM 880 O O . HIS A 1 114 ? -0.714 -5.938 6.612 1.00 88.00 114 HIS A O 1
ATOM 886 N N . CYS A 1 115 ? -1.930 -6.124 4.752 1.00 92.44 115 CYS A N 1
ATOM 887 C CA . CYS A 1 115 ? -0.804 -5.959 3.834 1.00 92.44 115 CYS A CA 1
ATOM 888 C C . CYS A 1 115 ? -0.945 -4.664 3.023 1.00 92.44 115 CYS A C 1
ATOM 890 O O . CYS A 1 115 ? -1.862 -4.512 2.210 1.00 92.44 115 CYS A O 1
ATOM 892 N N . LEU A 1 116 ? -0.018 -3.727 3.230 1.00 95.25 116 LEU A N 1
ATOM 893 C CA . LEU A 1 116 ? 0.025 -2.442 2.528 1.00 95.25 116 LEU A CA 1
ATOM 894 C C . LEU A 1 116 ? 1.252 -2.378 1.617 1.00 95.25 116 LEU A C 1
ATOM 896 O O . LEU A 1 116 ? 2.341 -2.782 2.003 1.00 95.25 116 LEU A O 1
ATOM 900 N N . MET A 1 117 ? 1.107 -1.807 0.429 1.00 96.81 117 MET A N 1
ATOM 901 C CA . MET A 1 117 ? 2.205 -1.468 -0.469 1.00 96.81 117 MET A CA 1
ATOM 902 C C . MET A 1 117 ? 2.414 0.042 -0.518 1.00 96.81 117 MET A C 1
ATOM 904 O O . MET A 1 117 ? 1.449 0.804 -0.545 1.00 96.81 117 MET A O 1
ATOM 908 N N . SER A 1 118 ? 3.667 0.477 -0.616 1.00 97.25 118 SER A N 1
ATOM 909 C CA . SER A 1 118 ? 4.028 1.866 -0.898 1.00 97.25 118 SER A CA 1
ATOM 910 C C . SER A 1 118 ? 5.125 1.965 -1.953 1.00 97.25 118 SER A C 1
ATOM 912 O O . SER A 1 118 ? 6.054 1.160 -1.955 1.00 97.25 118 SER A O 1
ATOM 914 N N . ALA A 1 119 ? 5.043 2.966 -2.831 1.00 95.12 119 ALA A N 1
ATOM 915 C CA . ALA A 1 119 ? 6.092 3.294 -3.801 1.00 95.12 119 ALA A CA 1
ATOM 916 C C . ALA A 1 119 ? 6.712 4.661 -3.500 1.00 95.12 119 ALA A C 1
ATOM 918 O O . ALA A 1 119 ? 6.043 5.545 -2.961 1.00 95.12 119 ALA A O 1
ATOM 919 N N . SER A 1 120 ? 7.979 4.854 -3.872 1.00 94.06 120 SER A N 1
ATOM 920 C CA . SER A 1 120 ? 8.693 6.100 -3.592 1.00 94.06 120 SER A CA 1
ATOM 921 C C . SER A 1 120 ? 9.663 6.523 -4.697 1.00 94.06 120 SER A C 1
ATOM 923 O O . SER A 1 120 ? 10.152 5.733 -5.518 1.00 94.06 120 SER A O 1
ATOM 925 N N . MET A 1 121 ? 9.992 7.817 -4.663 1.00 92.38 121 MET A N 1
ATOM 926 C CA . MET A 1 121 ? 11.080 8.411 -5.437 1.00 92.38 121 MET A CA 1
ATOM 927 C C . MET A 1 121 ? 12.473 7.884 -5.037 1.00 92.38 121 MET A C 1
ATOM 929 O O . MET A 1 121 ? 13.429 8.063 -5.791 1.00 92.38 121 MET A O 1
ATOM 933 N N . ASP A 1 122 ? 12.599 7.153 -3.921 1.00 91.06 122 ASP A N 1
ATOM 934 C CA . ASP A 1 122 ? 13.847 6.474 -3.521 1.00 91.06 122 ASP A CA 1
ATOM 935 C C . ASP A 1 122 ? 14.174 5.244 -4.389 1.00 91.06 122 ASP A C 1
ATOM 937 O O . ASP A 1 122 ? 15.231 4.629 -4.229 1.00 91.06 122 ASP A O 1
ATOM 941 N N . ARG A 1 123 ? 13.313 4.944 -5.376 1.00 91.00 123 ARG A N 1
ATOM 942 C CA . ARG A 1 123 ? 13.394 3.802 -6.303 1.00 91.00 123 ARG A CA 1
ATOM 943 C C . ARG A 1 123 ? 13.067 2.464 -5.651 1.00 91.00 123 ARG A C 1
ATOM 945 O O . ARG A 1 123 ? 13.415 1.428 -6.223 1.00 91.00 123 ARG A O 1
ATOM 952 N N . THR A 1 124 ? 12.371 2.466 -4.520 1.00 91.62 124 THR A N 1
ATOM 953 C CA . THR A 1 124 ? 11.880 1.256 -3.865 1.00 91.62 124 THR A CA 1
ATOM 954 C C . THR A 1 124 ? 10.357 1.202 -3.837 1.00 91.62 124 THR A C 1
ATOM 956 O O . THR A 1 124 ? 9.659 2.218 -3.886 1.00 91.62 124 THR A O 1
ATOM 959 N N . ILE A 1 125 ? 9.855 -0.026 -3.775 1.00 94.31 125 ILE A N 1
ATOM 960 C CA . ILE A 1 125 ? 8.487 -0.348 -3.391 1.00 94.31 125 ILE A CA 1
ATOM 961 C C . ILE A 1 125 ? 8.593 -1.257 -2.168 1.00 94.31 125 ILE A C 1
ATOM 963 O O . ILE A 1 125 ? 9.351 -2.235 -2.195 1.00 94.31 125 ILE A O 1
ATOM 967 N N . LEU A 1 126 ? 7.870 -0.911 -1.107 1.00 94.38 126 LEU A N 1
ATOM 968 C CA . LEU A 1 126 ? 7.840 -1.650 0.150 1.00 94.38 126 LEU A CA 1
ATOM 969 C C . LEU A 1 126 ? 6.467 -2.284 0.341 1.00 94.38 126 LEU A C 1
ATOM 971 O O . LEU A 1 126 ? 5.450 -1.639 0.096 1.00 94.38 126 LEU A O 1
ATOM 975 N N . LEU A 1 127 ? 6.459 -3.539 0.778 1.00 94.56 127 LEU A N 1
ATOM 976 C CA . LEU A 1 127 ? 5.292 -4.174 1.374 1.00 94.56 127 LEU A CA 1
ATOM 977 C C . LEU A 1 127 ? 5.431 -4.110 2.886 1.00 94.56 127 LEU A C 1
ATOM 979 O O . LEU A 1 127 ? 6.526 -4.328 3.397 1.00 94.56 127 LEU A O 1
ATOM 983 N N . TRP A 1 128 ? 4.336 -3.840 3.577 1.00 94.38 128 TRP A N 1
ATOM 984 C CA . TRP A 1 128 ? 4.263 -3.650 5.017 1.00 94.38 128 TRP A CA 1
ATOM 985 C C . TRP A 1 128 ? 3.248 -4.604 5.617 1.00 94.38 128 TRP A C 1
ATOM 987 O O . TRP A 1 128 ? 2.217 -4.868 4.995 1.00 94.38 128 TRP A O 1
ATOM 997 N N . THR A 1 129 ? 3.533 -5.056 6.831 1.00 91.62 129 THR A N 1
ATOM 998 C CA . THR A 1 129 ? 2.621 -5.859 7.645 1.00 91.62 129 THR A CA 1
ATOM 999 C C . THR A 1 129 ? 2.839 -5.538 9.130 1.00 91.62 129 THR A C 1
ATOM 1001 O O . THR A 1 129 ? 3.929 -5.066 9.484 1.00 91.62 129 THR A O 1
ATOM 1004 N N . PRO A 1 130 ? 1.854 -5.772 10.013 1.00 90.06 130 PRO A N 1
ATOM 1005 C CA . PRO A 1 130 ? 2.064 -5.760 11.454 1.00 90.06 130 PRO A CA 1
ATOM 1006 C C . PRO A 1 130 ? 3.162 -6.739 11.875 1.00 90.06 130 PRO A C 1
ATOM 1008 O O . PRO A 1 130 ? 3.209 -7.879 11.413 1.00 90.06 130 PRO A O 1
ATOM 1011 N N . GLU A 1 131 ? 4.022 -6.312 12.795 1.00 85.12 131 GLU A N 1
ATOM 1012 C CA . GLU A 1 131 ? 5.108 -7.127 13.343 1.00 85.12 131 GLU A CA 1
ATOM 1013 C C . GLU A 1 131 ? 4.590 -8.414 13.996 1.00 85.12 131 GLU A C 1
ATOM 1015 O O . GLU A 1 131 ? 5.206 -9.467 13.833 1.00 85.12 131 GLU A O 1
ATOM 1020 N N . SER A 1 132 ? 3.415 -8.353 14.630 1.00 81.31 132 SER A N 1
ATOM 1021 C CA . SER A 1 132 ? 2.735 -9.500 15.247 1.00 81.31 132 SER A CA 1
ATOM 1022 C C . SER A 1 132 ? 2.417 -10.640 14.276 1.00 81.31 132 SER A C 1
ATOM 1024 O O . SER A 1 132 ? 2.256 -11.774 14.715 1.00 81.31 132 SER A O 1
ATOM 1026 N N . LEU A 1 133 ? 2.338 -10.359 12.971 1.00 78.00 133 LEU A N 1
ATOM 1027 C CA . LEU A 1 133 ? 2.125 -11.371 11.930 1.00 78.00 133 LEU A CA 1
ATOM 1028 C C . LEU A 1 133 ? 3.444 -11.942 11.389 1.00 78.00 133 LEU A C 1
ATOM 1030 O O . LEU A 1 133 ? 3.443 -12.942 10.682 1.00 78.00 133 LEU A O 1
ATOM 1034 N N . THR A 1 134 ? 4.579 -11.320 11.714 1.00 71.62 134 THR A N 1
ATOM 1035 C CA . THR A 1 134 ? 5.911 -11.740 11.239 1.00 71.62 134 THR A CA 1
ATOM 1036 C C . THR A 1 134 ? 6.721 -12.489 12.286 1.00 71.62 134 THR A C 1
ATOM 1038 O O . THR A 1 134 ? 7.640 -13.232 11.936 1.00 71.62 134 THR A O 1
ATOM 1041 N N . THR A 1 135 ? 6.414 -12.298 13.570 1.00 68.38 135 THR A N 1
ATOM 1042 C CA . THR A 1 135 ? 7.104 -12.981 14.660 1.00 68.38 135 THR A CA 1
ATOM 1043 C C . THR A 1 135 ? 6.451 -14.347 14.901 1.00 68.38 135 THR A C 1
ATOM 1045 O O . THR A 1 135 ? 5.248 -14.432 15.147 1.00 68.38 135 THR A O 1
ATOM 1048 N N . PRO A 1 136 ? 7.206 -15.462 14.825 1.00 61.31 136 PRO A N 1
ATOM 1049 C CA . PRO A 1 136 ? 6.667 -16.763 15.189 1.00 61.31 136 PRO A CA 1
ATOM 1050 C C . PRO A 1 136 ? 6.218 -16.707 16.650 1.00 61.31 136 PRO A C 1
ATOM 1052 O O . PRO A 1 136 ? 6.983 -16.265 17.503 1.00 61.31 136 PRO A O 1
ATOM 1055 N N . SER A 1 137 ? 4.994 -17.164 16.906 1.00 55.25 137 SER A N 1
ATOM 1056 C CA 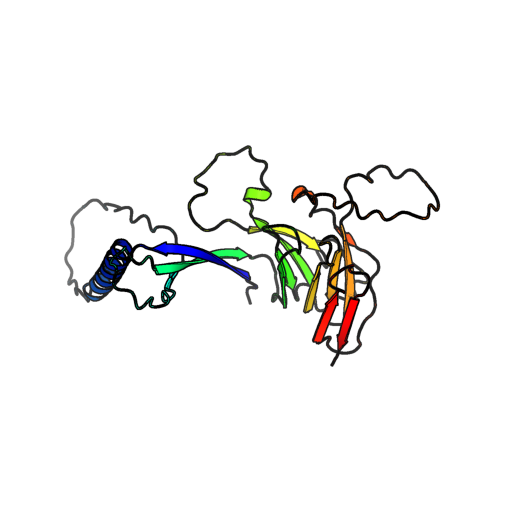. SER A 1 137 ? 4.181 -17.091 18.133 1.00 55.25 137 SER A CA 1
ATOM 1057 C C . SER A 1 137 ? 4.791 -17.706 19.417 1.00 55.25 137 SER A C 1
ATOM 1059 O O . SER A 1 137 ? 4.131 -18.479 20.112 1.00 55.25 137 SER A O 1
ATOM 1061 N N . GLY A 1 138 ? 6.066 -17.452 19.711 1.00 53.69 138 GLY A N 1
ATOM 1062 C CA . GLY A 1 138 ? 6.834 -18.072 20.792 1.00 53.69 138 GLY A CA 1
ATOM 1063 C C . GLY A 1 138 ? 7.188 -17.153 21.959 1.00 53.69 138 GLY A C 1
ATOM 1064 O O . GLY A 1 138 ? 7.659 -17.660 22.973 1.00 53.69 138 GLY A O 1
ATOM 1065 N N . GLU A 1 139 ? 6.966 -15.843 21.856 1.00 52.25 139 GLU A N 1
ATOM 1066 C CA . GLU A 1 139 ? 7.358 -14.883 22.892 1.00 52.25 139 GLU A CA 1
ATOM 1067 C C . GLU A 1 139 ? 6.149 -14.024 23.290 1.00 52.25 139 GLU A C 1
ATOM 1069 O O . GLU A 1 139 ? 5.726 -13.143 22.556 1.00 52.25 139 GLU A O 1
ATOM 1074 N N . GLU A 1 140 ? 5.579 -14.422 24.431 1.00 50.41 140 GLU A N 1
ATOM 1075 C CA . GLU A 1 140 ? 4.612 -13.781 25.337 1.00 50.41 140 GLU A CA 1
ATOM 1076 C C . GLU A 1 140 ? 3.465 -12.929 24.755 1.00 50.41 140 GLU A C 1
ATOM 1078 O O . GLU A 1 140 ? 3.652 -11.861 24.182 1.00 50.41 140 GLU A O 1
ATOM 1083 N N . GLU A 1 141 ? 2.236 -13.382 25.040 1.00 50.53 141 GLU A N 1
ATOM 1084 C CA . GLU A 1 141 ? 0.996 -12.603 24.970 1.00 50.53 141 GLU A CA 1
ATOM 1085 C C . GLU A 1 141 ? 1.061 -11.398 25.930 1.00 50.53 141 GLU A C 1
ATOM 1087 O O . GLU A 1 141 ? 0.546 -11.425 27.048 1.00 50.53 141 GLU A O 1
ATOM 1092 N N . GLY A 1 142 ? 1.729 -10.332 25.497 1.00 46.22 142 GLY A N 1
ATOM 1093 C CA . GLY A 1 142 ? 1.562 -8.992 26.038 1.00 46.22 142 GLY A CA 1
ATOM 1094 C C . GLY A 1 142 ? 0.333 -8.349 25.403 1.00 46.22 142 GLY A C 1
ATOM 1095 O O . GLY A 1 142 ? 0.313 -8.114 24.200 1.00 46.22 142 GLY A O 1
ATOM 1096 N N . ASP A 1 143 ? -0.698 -8.146 26.220 1.00 44.91 143 ASP A N 1
ATOM 1097 C CA . ASP A 1 143 ? -1.896 -7.325 26.012 1.00 44.91 143 ASP A CA 1
ATOM 1098 C C . ASP A 1 143 ? -2.162 -6.799 24.579 1.00 44.91 143 ASP A C 1
ATOM 1100 O O . ASP A 1 143 ? -1.800 -5.685 24.210 1.00 44.91 143 ASP A O 1
ATOM 1104 N N . THR A 1 144 ? -2.870 -7.587 23.763 1.00 48.03 144 THR A N 1
ATOM 1105 C CA . THR A 1 144 ? -3.310 -7.210 22.402 1.00 48.03 144 THR A CA 1
ATOM 1106 C C . THR A 1 144 ? -4.506 -6.237 22.401 1.00 48.03 144 THR A C 1
ATOM 1108 O O . THR A 1 144 ? -5.196 -6.112 21.389 1.00 48.03 144 THR A O 1
ATOM 1111 N N . SER A 1 145 ? -4.823 -5.590 23.531 1.00 44.06 145 SER A N 1
ATOM 1112 C CA . SER A 1 145 ? -6.032 -4.761 23.674 1.00 44.06 145 SER A CA 1
ATOM 1113 C C . SER A 1 145 ? -5.813 -3.239 23.642 1.00 44.06 145 SER A C 1
ATOM 1115 O O . SER A 1 145 ? -6.796 -2.496 23.650 1.00 44.06 145 SER A O 1
ATOM 1117 N N . GLY A 1 146 ? -4.569 -2.762 23.505 1.00 43.44 146 GLY A N 1
ATOM 1118 C CA . GLY A 1 146 ? -4.223 -1.341 23.320 1.00 43.44 146 GLY A CA 1
ATOM 1119 C C . GLY A 1 146 ? -3.901 -0.996 21.861 1.00 43.44 146 GLY A C 1
ATOM 1120 O O . GLY A 1 146 ? -3.218 -1.751 21.175 1.00 43.44 146 GLY A O 1
ATOM 1121 N N . GLY A 1 147 ? -4.435 0.111 21.344 1.00 49.38 147 GLY A N 1
ATOM 1122 C CA . GLY A 1 147 ? -4.458 0.416 19.918 1.00 49.38 147 GLY A CA 1
ATOM 1123 C C . GLY A 1 147 ? -3.126 0.934 19.381 1.00 49.38 147 GLY A C 1
ATOM 1124 O O . GLY A 1 147 ? -2.767 2.082 19.600 1.00 49.38 147 GLY A O 1
ATOM 1125 N N . GLY A 1 148 ? -2.454 0.124 18.564 1.00 55.97 148 GLY A N 1
ATOM 1126 C CA . GLY A 1 148 ? -1.370 0.585 17.695 1.00 55.97 148 GLY A CA 1
ATOM 1127 C C . GLY A 1 148 ? -0.240 -0.427 17.576 1.00 55.97 148 GLY A C 1
ATOM 1128 O O . GLY A 1 148 ? 0.639 -0.495 18.427 1.00 55.97 148 GLY A O 1
ATOM 1129 N N . GLY A 1 149 ? -0.257 -1.234 16.516 1.00 71.25 149 GLY A N 1
ATOM 1130 C CA . GLY A 1 149 ? 0.808 -2.202 16.253 1.00 71.25 149 GLY A CA 1
ATOM 1131 C C . GLY A 1 149 ? 2.011 -1.562 15.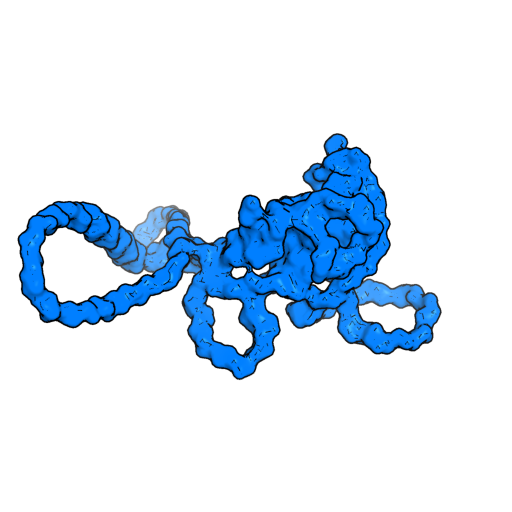559 1.00 71.25 149 GLY A C 1
ATOM 1132 O O . GLY A 1 149 ? 1.866 -0.641 14.753 1.00 71.25 149 GLY A O 1
ATOM 1133 N N . VAL A 1 150 ? 3.212 -2.086 15.808 1.00 85.31 150 VAL A N 1
ATOM 1134 C CA . VAL A 1 150 ? 4.388 -1.766 14.987 1.00 85.31 150 VAL A CA 1
ATOM 1135 C C . VAL A 1 150 ? 4.199 -2.403 13.611 1.00 85.31 150 VAL A C 1
ATOM 1137 O O . VAL A 1 150 ? 3.951 -3.601 13.501 1.00 85.31 150 VAL A O 1
ATOM 1140 N N . TRP A 1 151 ? 4.308 -1.605 12.550 1.00 90.94 151 TRP A N 1
ATOM 1141 C CA . TRP A 1 151 ? 4.299 -2.095 11.171 1.00 90.94 151 TRP A CA 1
ATOM 1142 C C . TRP A 1 151 ? 5.716 -2.094 10.619 1.00 90.94 151 TRP A C 1
ATOM 1144 O O . TRP A 1 151 ? 6.403 -1.070 10.654 1.00 90.94 151 TRP A O 1
ATOM 1154 N N . THR A 1 152 ? 6.140 -3.225 10.063 1.00 90.12 152 THR A N 1
ATOM 1155 C CA . THR A 1 152 ? 7.497 -3.404 9.544 1.00 90.12 152 THR A CA 1
ATOM 1156 C C . THR A 1 152 ? 7.478 -3.698 8.042 1.00 90.12 152 THR A C 1
ATOM 1158 O O . THR A 1 152 ? 6.493 -4.229 7.514 1.00 90.12 152 THR A O 1
ATOM 1161 N N . PRO A 1 153 ? 8.539 -3.322 7.299 1.00 90.81 153 PRO A N 1
ATOM 1162 C CA . PRO A 1 153 ? 8.662 -3.710 5.903 1.00 90.81 153 PRO A CA 1
ATOM 1163 C C . PRO A 1 153 ? 8.829 -5.231 5.783 1.00 90.81 153 PRO A C 1
ATOM 1165 O O . PRO A 1 153 ? 9.862 -5.781 6.156 1.00 90.81 153 PRO A O 1
ATOM 1168 N N . LEU A 1 154 ? 7.838 -5.886 5.187 1.00 88.81 154 LEU A N 1
ATOM 1169 C CA . LEU A 1 154 ? 7.836 -7.307 4.856 1.00 88.81 154 LEU A CA 1
ATOM 1170 C C . LEU A 1 154 ? 8.747 -7.620 3.668 1.00 88.81 154 LEU A C 1
ATOM 1172 O O . LEU A 1 154 ? 9.440 -8.633 3.620 1.00 88.81 154 LEU A O 1
ATOM 1176 N N . THR A 1 155 ? 8.711 -6.770 2.641 1.00 90.31 155 THR A N 1
ATOM 1177 C CA . THR A 1 155 ? 9.431 -6.996 1.382 1.00 90.31 155 THR A CA 1
ATOM 1178 C C . THR A 1 155 ? 9.797 -5.695 0.708 1.00 90.31 155 THR A C 1
ATOM 1180 O O . THR A 1 155 ? 9.065 -4.713 0.773 1.00 90.31 155 THR A O 1
ATOM 1183 N N . ARG A 1 156 ? 10.932 -5.711 0.004 1.00 91.56 156 ARG A N 1
ATOM 1184 C CA . ARG A 1 156 ? 11.429 -4.596 -0.797 1.00 91.56 156 ARG A CA 1
ATOM 1185 C C . ARG A 1 156 ? 11.744 -5.037 -2.223 1.00 91.56 156 ARG A C 1
ATOM 1187 O O . ARG A 1 156 ? 12.566 -5.929 -2.444 1.00 91.56 156 ARG A O 1
ATOM 1194 N N . VAL A 1 157 ? 11.180 -4.333 -3.198 1.00 91.25 157 VAL A N 1
ATOM 1195 C CA . VAL A 1 157 ? 11.536 -4.457 -4.621 1.00 91.25 157 VAL A CA 1
ATOM 1196 C C . VAL A 1 157 ? 12.004 -3.107 -5.185 1.00 91.25 157 VAL A C 1
ATOM 1198 O O . VAL A 1 157 ? 11.721 -2.063 -4.603 1.00 91.25 157 VAL A O 1
ATOM 1201 N N . GLY A 1 158 ? 12.774 -3.104 -6.283 1.00 87.75 158 GLY A N 1
ATOM 1202 C CA . GLY A 1 158 ? 13.364 -1.882 -6.864 1.00 87.75 158 GLY A CA 1
ATOM 1203 C C . GLY A 1 158 ? 14.889 -1.753 -6.683 1.00 87.75 158 GLY A C 1
ATOM 1204 O O . GLY A 1 158 ? 15.589 -2.758 -6.596 1.00 87.75 158 GLY A O 1
ATOM 1205 N N . SER A 1 159 ? 15.416 -0.522 -6.671 1.00 77.25 159 SER A N 1
ATOM 1206 C CA . SER A 1 159 ? 16.847 -0.158 -6.528 1.00 77.25 159 SER A CA 1
ATOM 1207 C C . SER A 1 159 ? 17.093 0.543 -5.181 1.00 77.25 159 SER A C 1
ATOM 1209 O O . SER A 1 159 ? 16.211 1.233 -4.717 1.00 77.25 159 SER A O 1
ATOM 1211 N N . ALA A 1 160 ? 18.267 0.560 -4.540 1.00 52.56 160 ALA A N 1
ATOM 1212 C CA . ALA A 1 160 ? 19.304 -0.463 -4.428 1.00 52.56 160 ALA A CA 1
ATOM 1213 C C . ALA A 1 160 ? 19.295 -0.935 -2.958 1.00 52.56 160 ALA A C 1
ATOM 1215 O O . ALA A 1 160 ? 19.320 -0.109 -2.051 1.00 52.56 160 ALA A O 1
ATOM 1216 N N . GLY A 1 161 ? 19.197 -2.257 -2.758 1.00 55.38 161 GLY A N 1
ATOM 1217 C CA . GLY A 1 161 ? 18.886 -2.928 -1.484 1.00 55.38 161 GLY A CA 1
ATOM 1218 C C . GLY A 1 161 ? 17.755 -3.972 -1.583 1.00 55.38 161 GLY A C 1
ATOM 1219 O O . GLY A 1 161 ? 17.432 -4.602 -0.584 1.00 55.38 161 GLY A O 1
ATOM 1220 N N . GLY A 1 162 ? 17.152 -4.155 -2.766 1.00 59.88 162 GLY A N 1
ATOM 1221 C CA . GLY A 1 162 ? 16.095 -5.136 -3.049 1.00 59.88 162 GLY A CA 1
ATOM 1222 C C . GLY A 1 162 ? 16.211 -5.738 -4.457 1.00 59.88 162 GLY A C 1
ATOM 1223 O O . GLY A 1 162 ? 17.217 -5.550 -5.147 1.00 59.88 162 GLY A O 1
ATOM 1224 N N . ILE A 1 163 ? 15.188 -6.484 -4.886 1.00 65.81 163 ILE A N 1
ATOM 1225 C CA . ILE A 1 163 ? 15.184 -7.206 -6.171 1.00 65.81 163 ILE A CA 1
ATOM 1226 C C . ILE A 1 163 ? 14.912 -6.221 -7.316 1.00 65.81 163 ILE A C 1
ATOM 1228 O O . ILE A 1 163 ? 13.800 -5.708 -7.464 1.00 65.81 163 ILE A O 1
ATOM 1232 N N . ILE A 1 164 ? 15.928 -5.950 -8.141 1.00 65.19 164 ILE A N 1
ATOM 1233 C CA . ILE A 1 164 ? 15.840 -4.998 -9.258 1.00 65.19 164 ILE A CA 1
ATOM 1234 C C . ILE A 1 164 ? 15.040 -5.621 -10.407 1.00 65.19 164 ILE A C 1
ATOM 1236 O O . ILE A 1 164 ? 15.440 -6.634 -10.978 1.00 65.19 164 ILE A O 1
ATOM 1240 N N . GLY A 1 165 ? 13.924 -4.992 -10.776 1.00 58.38 165 GLY A N 1
ATOM 1241 C CA . GLY A 1 165 ? 13.246 -5.240 -12.048 1.00 58.38 165 GLY A CA 1
ATOM 1242 C C . GLY A 1 165 ? 13.865 -4.389 -13.152 1.00 58.38 165 GLY A C 1
ATOM 1243 O O . GLY A 1 165 ? 14.017 -3.189 -12.962 1.00 58.38 165 GLY A O 1
ATOM 1244 N N . GLY A 1 166 ? 14.184 -4.964 -14.313 1.00 57.44 166 GLY A N 1
ATOM 1245 C CA . GLY A 1 166 ? 14.548 -4.194 -15.512 1.00 57.44 166 GLY A CA 1
ATOM 1246 C C . GLY A 1 166 ? 15.924 -3.503 -15.517 1.00 57.44 166 GLY A C 1
ATOM 1247 O O . GLY A 1 166 ? 16.805 -3.797 -14.713 1.00 57.44 166 GLY A O 1
ATOM 1248 N N . SER A 1 167 ? 16.126 -2.610 -16.494 1.00 51.88 167 SER A N 1
ATOM 1249 C CA . SER A 1 167 ? 17.384 -1.871 -16.686 1.00 51.88 167 SER A CA 1
ATOM 1250 C C . SER A 1 167 ? 17.527 -0.747 -15.655 1.00 51.88 167 SER A C 1
ATOM 1252 O O . SER A 1 167 ? 16.622 0.067 -15.504 1.00 51.88 167 SER A O 1
ATOM 1254 N N . ILE A 1 168 ? 18.689 -0.647 -14.998 1.00 57.03 168 ILE A N 1
ATOM 1255 C CA . ILE A 1 168 ? 19.021 0.376 -13.978 1.00 57.03 168 ILE A CA 1
ATOM 1256 C C . ILE A 1 168 ? 18.724 1.810 -14.464 1.00 57.03 168 ILE A C 1
ATOM 1258 O O . ILE A 1 168 ? 18.394 2.688 -13.670 1.00 57.03 168 ILE A O 1
ATOM 1262 N N . GLY A 1 169 ? 18.805 2.046 -15.778 1.00 55.25 169 GLY A N 1
ATOM 1263 C CA . GLY A 1 169 ? 18.531 3.343 -16.392 1.00 55.25 169 GLY A CA 1
ATOM 1264 C C . GLY A 1 169 ? 17.054 3.757 -16.407 1.00 55.25 169 GLY A C 1
ATOM 1265 O O . GLY A 1 169 ? 16.760 4.941 -16.516 1.00 55.25 169 GLY A O 1
ATOM 1266 N N . SER A 1 170 ? 16.104 2.825 -16.312 1.00 62.50 170 SER A N 1
ATOM 1267 C CA . SER A 1 170 ? 14.687 3.161 -16.496 1.00 62.50 170 SER A CA 1
ATOM 1268 C C . SER A 1 170 ? 14.005 3.654 -15.213 1.00 62.50 170 SER A C 1
ATOM 1270 O O . SER A 1 170 ? 13.083 4.459 -15.278 1.00 62.50 170 SER A O 1
ATOM 1272 N N . SER A 1 171 ? 14.528 3.281 -14.041 1.00 61.62 171 SER A N 1
ATOM 1273 C CA . SER A 1 171 ? 14.060 3.754 -12.731 1.00 61.62 171 SER A CA 1
ATOM 1274 C C . SER A 1 171 ? 14.916 4.887 -12.148 1.00 61.62 171 SER A C 1
ATOM 1276 O O . SER A 1 171 ? 14.867 5.108 -10.942 1.00 61.62 171 SER A O 1
ATOM 1278 N N . LEU A 1 172 ? 15.736 5.581 -12.953 1.00 66.81 172 LEU A N 1
ATOM 1279 C CA . LEU A 1 172 ? 16.760 6.536 -12.476 1.00 66.81 172 LEU A CA 1
ATOM 1280 C C . LEU A 1 172 ? 16.236 7.581 -11.476 1.00 66.81 172 LEU A C 1
ATOM 1282 O O . LEU A 1 172 ? 16.990 8.023 -10.613 1.00 66.81 172 LEU A O 1
ATOM 1286 N N . LEU A 1 173 ? 14.958 7.952 -11.582 1.00 79.25 173 LEU A N 1
ATOM 1287 C CA . LEU A 1 173 ? 14.325 8.979 -10.756 1.00 79.25 173 LEU A CA 1
ATOM 1288 C C . LEU A 1 173 ? 13.296 8.434 -9.749 1.00 79.25 173 LEU A C 1
ATOM 1290 O O . LEU A 1 173 ? 12.738 9.229 -9.011 1.00 79.25 173 LEU A O 1
ATOM 1294 N N . GLY A 1 174 ? 13.054 7.119 -9.692 1.00 88.44 174 GLY A N 1
ATOM 1295 C CA . GLY A 1 174 ? 12.110 6.513 -8.743 1.00 88.44 174 GLY A CA 1
ATOM 1296 C C . GLY A 1 174 ? 10.780 6.066 -9.338 1.00 88.44 174 GLY A C 1
ATOM 1297 O O . GLY A 1 174 ? 10.570 6.150 -10.553 1.00 88.44 174 GLY A O 1
ATOM 1298 N N . PHE A 1 175 ? 9.910 5.547 -8.470 1.00 90.38 175 PHE A N 1
ATOM 1299 C CA . PHE A 1 175 ? 8.564 5.102 -8.822 1.00 90.38 175 PHE A CA 1
ATOM 1300 C C . PHE A 1 175 ? 7.548 6.189 -8.492 1.00 90.38 175 PHE A C 1
ATOM 1302 O O . PHE A 1 175 ? 7.530 6.718 -7.383 1.00 90.38 175 PHE A O 1
ATOM 1309 N N . VAL A 1 176 ? 6.693 6.512 -9.458 1.00 90.88 176 VAL A N 1
ATOM 1310 C CA . VAL A 1 176 ? 5.597 7.477 -9.271 1.00 90.88 176 VAL A CA 1
ATOM 1311 C C . VAL A 1 176 ? 4.286 6.794 -8.890 1.00 90.88 176 VAL A C 1
ATOM 1313 O O . VAL A 1 176 ? 3.422 7.446 -8.323 1.00 90.88 176 VAL A O 1
ATOM 1316 N N . ASP A 1 177 ? 4.152 5.502 -9.190 1.00 92.31 177 ASP A N 1
ATOM 1317 C CA . ASP A 1 177 ? 3.028 4.671 -8.765 1.00 92.31 177 ASP A CA 1
ATOM 1318 C C . ASP A 1 177 ? 3.452 3.196 -8.722 1.00 92.31 177 ASP A C 1
ATOM 1320 O O . ASP A 1 177 ? 4.424 2.799 -9.385 1.00 92.31 177 ASP A O 1
ATOM 1324 N N . ALA A 1 178 ? 2.718 2.383 -7.969 1.00 94.38 178 ALA A N 1
ATOM 1325 C CA . ALA A 1 178 ? 2.814 0.934 -8.020 1.00 94.38 178 ALA A CA 1
ATOM 1326 C C . ALA A 1 178 ? 1.452 0.274 -7.801 1.00 94.38 178 ALA A C 1
ATOM 1328 O O . ALA A 1 178 ? 0.664 0.745 -6.997 1.00 94.38 178 ALA A O 1
ATOM 1329 N N . LEU A 1 179 ? 1.195 -0.854 -8.464 1.00 95.50 179 LEU A N 1
ATOM 1330 C CA . LEU A 1 179 ? -0.073 -1.580 -8.363 1.00 95.50 179 LEU A CA 1
ATOM 1331 C C . LEU A 1 179 ? 0.133 -3.076 -8.172 1.00 95.50 179 LEU A C 1
ATOM 1333 O O . LEU A 1 179 ? 0.980 -3.679 -8.835 1.00 95.50 179 LEU A O 1
ATOM 1337 N N . PHE A 1 180 ? -0.724 -3.681 -7.354 1.00 94.75 180 PHE A N 1
ATOM 1338 C CA . PHE A 1 180 ? -0.956 -5.116 -7.418 1.00 94.75 180 PHE A CA 1
ATOM 1339 C C . PHE A 1 180 ? -1.780 -5.462 -8.658 1.00 94.75 180 PHE A C 1
ATOM 1341 O O . PHE A 1 180 ? -2.666 -4.706 -9.061 1.00 94.75 180 PHE A O 1
ATOM 1348 N N . ASP A 1 181 ? -1.513 -6.619 -9.257 1.00 92.44 181 ASP A N 1
ATOM 1349 C CA . ASP A 1 181 ? -2.509 -7.246 -10.118 1.00 92.44 181 ASP A CA 1
ATOM 1350 C C . ASP A 1 181 ? -3.723 -7.692 -9.275 1.00 92.44 181 ASP A C 1
ATOM 1352 O O . ASP A 1 181 ? -3.611 -7.815 -8.054 1.00 92.44 181 ASP A O 1
ATOM 1356 N N . PRO A 1 182 ? -4.887 -7.978 -9.881 1.00 91.38 182 PRO A N 1
ATOM 1357 C CA . PRO A 1 182 ? -6.082 -8.368 -9.125 1.00 91.38 182 PRO A CA 1
ATOM 1358 C C . PRO A 1 182 ? -5.901 -9.613 -8.248 1.00 91.38 182 PRO A C 1
ATOM 1360 O O . PRO A 1 182 ? -6.673 -9.822 -7.318 1.00 91.38 182 PRO A O 1
ATOM 1363 N N . THR A 1 183 ? -4.899 -10.448 -8.546 1.00 89.00 183 THR A N 1
ATOM 1364 C CA . THR A 1 183 ? -4.577 -11.638 -7.748 1.00 89.00 183 THR A CA 1
ATOM 1365 C C . THR A 1 183 ? -3.650 -11.347 -6.568 1.00 89.00 183 THR A C 1
ATOM 1367 O O . THR A 1 183 ? -3.458 -12.224 -5.732 1.00 89.00 183 THR A O 1
ATOM 1370 N N . GLY A 1 184 ? -3.044 -10.156 -6.506 1.00 90.19 184 GLY A N 1
ATOM 1371 C CA . GLY A 1 184 ? -2.062 -9.783 -5.487 1.00 90.19 184 GLY A CA 1
ATOM 1372 C C . GLY A 1 184 ? -0.669 -10.393 -5.685 1.00 90.19 184 GLY A C 1
ATOM 1373 O O . GLY A 1 184 ? 0.273 -10.096 -4.956 1.00 90.19 184 GLY A O 1
ATOM 1374 N N . ARG A 1 185 ? -0.488 -11.235 -6.706 1.00 88.88 185 ARG A N 1
ATOM 1375 C CA . ARG A 1 185 ? 0.746 -12.006 -6.919 1.00 88.88 185 ARG A CA 1
ATOM 1376 C C . ARG A 1 185 ? 1.760 -11.286 -7.792 1.00 88.88 185 ARG A C 1
ATOM 1378 O O . ARG A 1 185 ? 2.900 -11.744 -7.910 1.00 88.88 185 ARG A O 1
ATOM 1385 N N . ARG A 1 186 ? 1.364 -10.193 -8.442 1.00 90.88 186 ARG A N 1
ATOM 1386 C CA . ARG A 1 186 ? 2.248 -9.354 -9.248 1.00 90.88 186 ARG A CA 1
ATOM 1387 C C . ARG A 1 186 ? 2.212 -7.920 -8.776 1.00 90.88 186 ARG A C 1
ATOM 1389 O O . ARG A 1 186 ? 1.145 -7.364 -8.575 1.00 90.88 186 ARG A O 1
ATOM 1396 N N . ILE A 1 187 ? 3.388 -7.314 -8.720 1.00 93.62 187 ILE A N 1
ATOM 1397 C CA . ILE A 1 187 ? 3.565 -5.882 -8.515 1.00 93.62 187 ILE A CA 1
ATOM 1398 C C . ILE A 1 187 ? 4.002 -5.270 -9.839 1.00 93.62 187 ILE A C 1
ATOM 1400 O O . ILE A 1 187 ? 4.910 -5.785 -10.500 1.00 93.62 187 ILE A O 1
ATOM 1404 N N . VAL A 1 188 ? 3.379 -4.154 -10.202 1.00 92.88 188 VAL A N 1
ATOM 1405 C CA . VAL A 1 188 ? 3.831 -3.257 -11.263 1.00 92.88 188 VAL A CA 1
ATOM 1406 C C . VAL A 1 188 ? 4.348 -1.992 -10.623 1.00 92.88 188 VAL A C 1
ATOM 1408 O O . VAL A 1 188 ? 3.611 -1.347 -9.898 1.00 92.88 188 VAL A O 1
ATOM 1411 N N . GLY A 1 189 ? 5.586 -1.620 -10.914 1.00 91.12 189 GLY A N 1
ATOM 1412 C CA . GLY A 1 189 ? 6.151 -0.327 -10.552 1.00 91.12 189 GLY A CA 1
ATOM 1413 C C . GLY A 1 189 ? 6.239 0.548 -11.785 1.00 91.12 189 GLY A C 1
ATOM 1414 O O . GLY A 1 189 ? 6.851 0.153 -12.783 1.00 91.12 189 GLY A O 1
ATOM 1415 N N . HIS A 1 190 ? 5.653 1.736 -11.720 1.00 89.88 190 HIS A N 1
ATOM 1416 C CA . HIS A 1 190 ? 5.735 2.712 -12.788 1.00 89.88 190 HIS A CA 1
ATOM 1417 C C . HIS A 1 190 ? 6.833 3.739 -12.482 1.00 89.88 190 HIS A C 1
ATOM 1419 O O . HIS A 1 190 ? 6.747 4.523 -11.535 1.00 89.88 190 HIS A O 1
ATOM 1425 N N . GLY A 1 191 ? 7.910 3.694 -13.264 1.00 87.38 191 GLY A N 1
ATOM 1426 C CA . GLY A 1 191 ? 9.058 4.579 -13.128 1.00 87.38 191 GLY A CA 1
ATOM 1427 C C . GLY A 1 191 ? 8.767 5.970 -13.682 1.00 87.38 191 GLY A C 1
ATOM 1428 O O . GLY A 1 191 ? 8.085 6.116 -14.690 1.00 87.38 191 GLY A O 1
ATOM 1429 N N . TYR A 1 192 ? 9.348 7.006 -13.079 1.00 82.00 192 TYR A N 1
ATOM 1430 C CA . TYR A 1 192 ? 9.170 8.400 -13.514 1.00 82.00 192 TYR A CA 1
ATOM 1431 C C . TYR A 1 192 ? 9.438 8.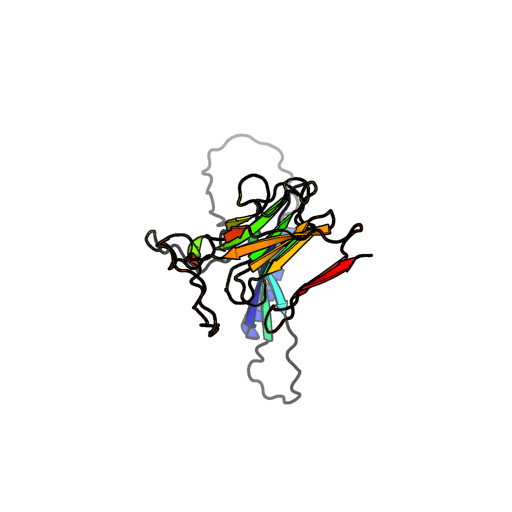625 -15.018 1.00 82.00 192 TYR A C 1
ATOM 1433 O O . TYR A 1 192 ? 8.779 9.441 -15.656 1.00 82.00 192 TYR A O 1
ATOM 1441 N N . GLY A 1 193 ? 10.385 7.883 -15.605 1.00 78.31 193 GLY A N 1
ATOM 1442 C CA . GLY A 1 193 ? 10.713 7.932 -17.036 1.00 78.31 193 GLY A CA 1
ATOM 1443 C C . GLY A 1 193 ? 9.754 7.159 -17.951 1.00 78.31 193 GLY A C 1
ATOM 1444 O O . GLY A 1 193 ? 10.120 6.880 -19.090 1.00 78.31 193 GLY A O 1
ATOM 1445 N N . GLY A 1 194 ? 8.584 6.755 -17.449 1.00 80.25 194 GLY A N 1
ATOM 1446 C CA . GLY A 1 194 ? 7.565 6.025 -18.197 1.00 80.25 194 GLY A CA 1
ATOM 1447 C C . GLY A 1 194 ? 7.723 4.507 -18.185 1.00 80.25 194 GLY A C 1
ATOM 1448 O O . GLY A 1 194 ? 6.924 3.814 -18.805 1.00 80.25 194 GLY A O 1
ATOM 1449 N N . SER A 1 195 ? 8.756 3.947 -17.554 1.00 83.94 195 SER A N 1
ATOM 1450 C CA . SER A 1 195 ? 9.007 2.504 -17.591 1.00 83.94 195 SER A CA 1
ATOM 1451 C C . SER A 1 195 ? 8.072 1.714 -16.687 1.00 83.94 195 SER A C 1
ATOM 1453 O O . SER A 1 195 ? 7.717 2.153 -15.598 1.00 83.94 195 SER A O 1
ATOM 1455 N N . LEU A 1 196 ? 7.734 0.496 -17.106 1.00 87.81 196 LEU A N 1
ATOM 1456 C CA . LEU A 1 196 ? 6.979 -0.450 -16.292 1.00 87.81 196 LEU A CA 1
ATOM 1457 C C . LEU A 1 196 ? 7.892 -1.588 -15.854 1.00 87.81 196 LEU A C 1
ATOM 1459 O O . LEU A 1 196 ? 8.523 -2.262 -16.673 1.00 87.81 196 LEU A O 1
ATOM 1463 N N . HIS A 1 197 ? 7.952 -1.788 -14.547 1.00 89.06 197 HIS A N 1
ATOM 1464 C CA . HIS A 1 197 ? 8.725 -2.822 -13.883 1.00 89.06 197 HIS A CA 1
ATOM 1465 C C . HIS A 1 197 ? 7.764 -3.826 -13.266 1.00 89.06 197 HIS A C 1
ATOM 1467 O O . HIS A 1 197 ? 6.718 -3.438 -12.760 1.00 89.06 197 HIS A O 1
ATOM 1473 N N . PHE A 1 198 ? 8.114 -5.106 -13.310 1.00 90.06 198 PHE A N 1
ATOM 1474 C CA . PHE A 1 198 ? 7.215 -6.173 -12.898 1.00 90.06 198 PHE A CA 1
ATOM 1475 C C . PHE A 1 198 ? 7.926 -7.128 -11.947 1.00 90.06 198 PHE A C 1
ATOM 1477 O O . PHE A 1 198 ? 9.018 -7.618 -12.259 1.00 90.06 198 PHE A O 1
ATOM 1484 N N . TRP A 1 199 ? 7.273 -7.464 -10.840 1.00 92.12 199 TRP A N 1
ATOM 1485 C CA . TRP A 1 199 ? 7.723 -8.496 -9.908 1.00 92.12 199 TRP A CA 1
ATOM 1486 C C . TRP A 1 199 ? 6.608 -9.498 -9.678 1.00 92.12 199 TRP A C 1
ATOM 1488 O O . TRP A 1 199 ? 5.476 -9.101 -9.443 1.00 92.12 199 TRP A O 1
ATOM 1498 N N . SER A 1 200 ? 6.918 -10.789 -9.764 1.00 90.50 200 SER A N 1
ATOM 1499 C CA . SER A 1 200 ? 5.946 -11.871 -9.578 1.00 90.50 200 SER A CA 1
ATOM 1500 C C . SER A 1 200 ? 6.336 -12.736 -8.391 1.00 90.50 200 SER A C 1
ATOM 1502 O O . SER A 1 200 ? 7.499 -13.121 -8.275 1.00 90.50 200 SER A O 1
ATOM 1504 N N . LEU A 1 201 ? 5.368 -13.064 -7.545 1.00 89.19 201 LEU A N 1
ATOM 1505 C CA . LEU A 1 201 ? 5.559 -13.939 -6.403 1.00 89.19 201 LEU A CA 1
ATOM 1506 C C . LEU A 1 201 ? 5.770 -15.390 -6.852 1.00 89.19 201 LEU A C 1
ATOM 1508 O O . LEU A 1 201 ? 4.934 -15.968 -7.556 1.00 89.19 201 LEU A O 1
ATOM 1512 N N . LEU A 1 202 ? 6.885 -15.991 -6.437 1.00 82.44 202 LEU A N 1
ATOM 1513 C CA . LEU A 1 202 ? 7.187 -17.393 -6.711 1.00 82.44 202 LEU A CA 1
ATOM 1514 C C . LEU A 1 202 ? 6.380 -18.307 -5.782 1.00 82.44 202 LEU A C 1
ATOM 1516 O O . LEU A 1 202 ? 6.351 -18.107 -4.573 1.00 82.44 202 LEU A O 1
ATOM 1520 N N . ASN A 1 203 ? 5.772 -19.359 -6.332 1.00 69.81 203 ASN A N 1
ATOM 1521 C CA . ASN A 1 203 ? 5.221 -20.436 -5.511 1.00 69.81 203 ASN A CA 1
ATOM 1522 C C . ASN A 1 203 ? 6.366 -21.164 -4.790 1.00 69.81 203 ASN A C 1
ATOM 1524 O O . ASN A 1 203 ? 7.290 -21.653 -5.448 1.00 69.81 203 ASN A O 1
ATOM 1528 N N . SER A 1 204 ? 6.258 -21.332 -3.472 1.00 57.44 204 SER A N 1
ATOM 1529 C CA . SER A 1 204 ? 7.229 -22.076 -2.651 1.00 57.44 204 SER A CA 1
ATOM 1530 C C . SER A 1 204 ? 7.438 -23.538 -3.091 1.00 57.44 204 SER A C 1
ATOM 1532 O O . SER A 1 204 ? 8.451 -24.142 -2.754 1.00 57.44 204 SER A O 1
ATOM 1534 N N . ASN A 1 205 ? 6.550 -24.100 -3.920 1.00 52.94 205 ASN A N 1
ATOM 1535 C CA . ASN A 1 205 ? 6.611 -25.500 -4.359 1.00 52.94 205 ASN A CA 1
ATOM 1536 C C . ASN A 1 205 ? 7.542 -25.782 -5.557 1.00 52.94 205 ASN A C 1
ATOM 1538 O O . ASN A 1 205 ? 7.723 -26.944 -5.907 1.00 52.94 205 ASN A O 1
ATOM 1542 N N . ASN A 1 206 ? 8.175 -24.775 -6.173 1.00 48.16 206 ASN A N 1
ATOM 1543 C CA . ASN A 1 206 ? 9.042 -24.970 -7.352 1.00 48.16 206 ASN A CA 1
ATOM 1544 C C . ASN A 1 206 ? 10.553 -24.976 -7.034 1.00 48.16 206 ASN A C 1
ATOM 1546 O O . ASN A 1 206 ? 11.378 -24.535 -7.834 1.00 48.16 206 ASN A O 1
ATOM 1550 N N . GLY A 1 207 ? 10.927 -25.515 -5.871 1.00 42.81 207 GLY A N 1
ATOM 1551 C CA . GLY A 1 207 ? 12.317 -25.690 -5.432 1.00 42.81 207 GLY A CA 1
ATOM 1552 C C . GLY A 1 207 ? 13.094 -26.853 -6.070 1.00 42.81 207 GLY A C 1
ATOM 1553 O O . GLY A 1 207 ? 14.229 -27.094 -5.670 1.00 42.81 207 GLY A O 1
ATOM 1554 N N . SER A 1 208 ? 12.553 -27.577 -7.058 1.00 39.06 208 SER A N 1
ATOM 1555 C CA . SER A 1 208 ? 13.318 -28.583 -7.812 1.00 39.06 208 SER A CA 1
ATOM 1556 C C . SER A 1 208 ? 13.448 -28.181 -9.279 1.00 39.06 208 SER A C 1
ATOM 1558 O O . SER A 1 208 ? 12.617 -28.524 -10.119 1.00 39.06 208 SER A O 1
ATOM 1560 N N . VAL A 1 209 ? 14.522 -27.461 -9.605 1.00 44.44 209 VAL A N 1
ATOM 1561 C CA . VAL A 1 209 ? 14.947 -27.266 -10.996 1.00 44.44 209 VAL A CA 1
ATOM 1562 C C . VAL A 1 209 ? 15.486 -28.599 -11.521 1.00 44.44 209 VAL A C 1
ATOM 1564 O O . VAL A 1 209 ? 16.668 -28.908 -11.406 1.00 44.44 209 VAL A O 1
ATOM 1567 N N . GLY A 1 210 ? 14.589 -29.404 -12.082 1.00 35.72 210 GLY A N 1
ATOM 1568 C CA . GLY A 1 210 ? 14.900 -30.513 -12.972 1.00 35.72 210 GLY A CA 1
ATOM 1569 C C . GLY A 1 210 ? 14.107 -30.321 -14.259 1.00 35.72 210 GLY A C 1
ATOM 1570 O O . GLY A 1 210 ? 12.883 -30.320 -14.215 1.00 35.72 210 GLY A O 1
ATOM 1571 N N . ASN A 1 211 ? 14.814 -30.091 -15.369 1.00 41.34 211 ASN A N 1
ATOM 1572 C CA . ASN A 1 211 ? 14.318 -29.989 -16.747 1.00 41.34 211 ASN A CA 1
ATOM 1573 C C . ASN A 1 211 ? 12.929 -30.598 -17.000 1.00 41.34 211 ASN A C 1
ATOM 1575 O O . ASN A 1 211 ? 12.815 -31.821 -16.963 1.00 41.34 211 ASN A O 1
ATOM 1579 N N . VAL A 1 212 ? 11.948 -29.797 -17.431 1.00 39.22 212 VAL A N 1
ATOM 1580 C CA . VAL A 1 212 ? 10.872 -30.297 -18.302 1.00 39.22 212 VAL A CA 1
ATOM 1581 C C . VAL A 1 212 ? 10.468 -29.213 -19.303 1.00 39.22 212 VAL A C 1
ATOM 1583 O O . VAL A 1 212 ? 10.165 -28.076 -18.950 1.00 39.22 212 VAL A O 1
ATOM 1586 N N . GLU A 1 213 ? 10.534 -29.601 -20.571 1.00 36.06 213 GLU A N 1
ATOM 1587 C CA . GLU A 1 213 ? 10.100 -28.875 -21.758 1.00 36.06 213 GLU A CA 1
ATOM 1588 C C . GLU A 1 213 ? 8.585 -28.613 -21.762 1.00 36.06 213 GLU A C 1
ATOM 1590 O O . GLU A 1 213 ? 7.815 -29.325 -21.124 1.00 36.06 213 GLU A O 1
ATOM 1595 N N . HIS A 1 214 ? 8.181 -27.605 -22.540 1.00 43.66 214 HIS A N 1
ATOM 1596 C CA . HIS A 1 214 ? 6.864 -27.430 -23.166 1.00 43.66 214 HIS A CA 1
ATOM 1597 C C . HIS A 1 214 ? 5.742 -28.374 -22.679 1.00 43.66 214 HIS A C 1
ATOM 1599 O O . HIS A 1 214 ? 5.534 -29.451 -23.238 1.00 43.66 214 HIS A O 1
ATOM 1605 N N . GLN A 1 215 ? 4.926 -27.915 -21.729 1.00 29.22 215 GLN A N 1
ATOM 1606 C CA . GLN A 1 215 ? 3.554 -28.403 -21.597 1.00 29.22 215 GLN A CA 1
ATOM 1607 C C . GLN A 1 215 ? 2.584 -27.229 -21.584 1.00 29.22 215 GLN A C 1
ATOM 1609 O O . GLN A 1 215 ? 2.734 -26.250 -20.860 1.00 29.22 215 GLN A O 1
ATOM 1614 N N . THR A 1 216 ? 1.638 -27.330 -22.508 1.00 36.56 216 THR A N 1
ATOM 1615 C CA . THR A 1 216 ? 0.494 -26.446 -22.685 1.00 36.56 216 THR A CA 1
ATOM 1616 C C . THR A 1 216 ? -0.665 -26.961 -21.830 1.00 36.56 216 THR A C 1
ATOM 1618 O O . THR A 1 216 ? -0.697 -28.137 -21.477 1.00 36.56 216 THR A O 1
ATOM 1621 N N . SER A 1 217 ? -1.621 -26.067 -21.560 1.00 43.28 217 SER A N 1
ATOM 1622 C CA . SER A 1 217 ? -2.971 -26.313 -21.027 1.00 43.28 217 SER A CA 1
ATOM 1623 C C . SER A 1 217 ? -3.087 -26.886 -19.610 1.00 43.28 217 SER A C 1
ATOM 1625 O O . SER A 1 217 ? -3.060 -28.096 -19.412 1.00 43.28 217 SER A O 1
ATOM 1627 N N . ASN A 1 218 ? -3.324 -26.001 -18.640 1.00 30.84 218 ASN A N 1
ATOM 1628 C CA . ASN A 1 218 ? -4.593 -25.875 -17.905 1.00 30.84 218 ASN A CA 1
ATOM 1629 C C . ASN A 1 218 ? -4.345 -24.949 -16.708 1.00 30.84 218 ASN A C 1
ATOM 1631 O O . ASN A 1 218 ? -4.021 -25.412 -15.619 1.00 30.84 218 ASN A O 1
ATOM 1635 N N . ASP A 1 219 ? -4.487 -23.639 -16.922 1.00 37.44 219 ASP A N 1
ATOM 1636 C CA . ASP A 1 219 ? -4.517 -22.662 -15.831 1.00 37.44 219 ASP A CA 1
ATOM 1637 C C . ASP A 1 219 ? -5.875 -22.768 -15.122 1.00 37.44 219 ASP A C 1
ATOM 1639 O O . ASP A 1 219 ? -6.763 -21.926 -15.271 1.00 37.44 219 ASP A O 1
ATOM 1643 N N . GLU A 1 220 ? -6.063 -23.857 -14.377 1.00 34.31 220 GLU A N 1
ATOM 1644 C CA . GLU A 1 220 ? -6.987 -23.841 -13.257 1.00 34.31 220 GLU A CA 1
ATOM 1645 C C . GLU A 1 220 ? -6.407 -22.833 -12.267 1.00 34.31 220 GLU A C 1
ATOM 1647 O O . GLU A 1 220 ? -5.321 -23.024 -11.714 1.00 34.31 220 GLU A O 1
ATOM 1652 N N . VAL A 1 221 ? -7.095 -21.702 -12.112 1.00 37.41 221 VAL A N 1
ATOM 1653 C CA . VAL A 1 221 ? -6.780 -20.704 -11.093 1.00 37.41 221 VAL A CA 1
ATOM 1654 C C . VAL A 1 221 ? -7.121 -21.347 -9.756 1.00 37.41 221 VAL A C 1
ATOM 1656 O O . VAL A 1 221 ? -8.207 -21.162 -9.214 1.00 37.41 221 VAL A O 1
ATOM 1659 N N . VAL A 1 222 ? -6.213 -22.181 -9.253 1.00 36.12 222 VAL A N 1
ATOM 1660 C CA . VAL A 1 222 ? -6.273 -22.647 -7.878 1.00 36.12 222 VAL A CA 1
ATOM 1661 C C . VAL A 1 222 ? -6.105 -21.384 -7.049 1.00 36.12 222 VAL A C 1
ATOM 1663 O O . VAL A 1 222 ? -5.031 -20.778 -7.047 1.00 36.12 222 VAL A O 1
ATOM 1666 N N . ALA A 1 223 ? -7.192 -20.946 -6.414 1.00 36.47 223 ALA A N 1
ATOM 1667 C CA . ALA A 1 223 ? -7.152 -19.965 -5.345 1.00 36.47 223 ALA A CA 1
ATOM 1668 C C . ALA A 1 223 ? -6.360 -20.604 -4.200 1.00 36.47 223 ALA A C 1
ATOM 1670 O O . ALA A 1 223 ? -6.910 -21.222 -3.294 1.00 36.47 223 ALA A O 1
ATOM 1671 N N . LEU A 1 224 ? -5.037 -20.584 -4.331 1.00 42.31 224 LEU A N 1
ATOM 1672 C CA . LEU A 1 224 ? -4.137 -20.947 -3.260 1.00 42.31 224 LEU A CA 1
ATOM 1673 C C . LEU A 1 224 ? -4.323 -19.855 -2.220 1.00 42.31 224 LEU A C 1
ATOM 1675 O O . LEU A 1 224 ? -4.115 -18.683 -2.537 1.00 42.31 224 LEU A O 1
ATOM 1679 N N . ASN A 1 225 ? -4.761 -20.240 -1.023 1.00 45.88 225 ASN A N 1
ATOM 1680 C CA . ASN A 1 225 ? -4.716 -19.365 0.138 1.00 45.88 225 ASN A CA 1
ATOM 1681 C C . ASN A 1 225 ? -3.283 -18.834 0.215 1.00 45.88 225 ASN A C 1
ATOM 1683 O O . ASN A 1 225 ? -2.348 -19.605 0.439 1.00 45.88 225 ASN A O 1
ATOM 1687 N N . LEU A 1 226 ? -3.104 -17.554 -0.110 1.00 54.22 226 LEU A N 1
ATOM 1688 C CA . LEU A 1 226 ? -1.831 -16.880 0.059 1.00 54.22 226 LEU A CA 1
ATOM 1689 C C . LEU A 1 226 ? -1.633 -16.807 1.567 1.00 54.22 226 LEU A C 1
ATOM 1691 O O . LEU A 1 226 ? -2.268 -16.003 2.237 1.00 54.22 226 LEU A O 1
ATOM 1695 N N . GLU A 1 227 ? -0.833 -17.714 2.110 1.00 61.81 227 GLU A N 1
ATOM 1696 C CA . GLU A 1 227 ? -0.360 -17.573 3.480 1.00 61.81 227 GLU A CA 1
ATOM 1697 C C . GLU A 1 227 ? 0.519 -16.316 3.512 1.00 61.81 227 GLU A C 1
ATOM 1699 O O . GLU A 1 227 ? 1.344 -16.120 2.608 1.00 61.81 227 GLU A O 1
ATOM 1704 N N . GLU A 1 228 ? 0.309 -15.444 4.501 1.00 58.75 228 GLU A N 1
ATOM 1705 C CA . GLU A 1 228 ? 1.046 -14.179 4.671 1.00 58.75 228 GLU A CA 1
ATOM 1706 C C . GLU A 1 228 ? 2.570 -14.398 4.613 1.00 58.75 228 GLU A C 1
ATOM 1708 O O . GLU A 1 228 ? 3.294 -13.621 3.982 1.00 58.75 228 GLU A O 1
ATOM 1713 N N . ASP A 1 229 ? 3.035 -15.551 5.105 1.00 55.12 229 ASP A N 1
ATOM 1714 C CA . ASP A 1 229 ? 4.423 -16.028 5.055 1.00 55.12 229 ASP A CA 1
ATOM 1715 C C . ASP A 1 229 ? 5.029 -16.098 3.641 1.00 55.12 229 ASP A C 1
ATOM 1717 O O . ASP A 1 229 ? 6.252 -16.073 3.463 1.00 55.12 229 ASP A O 1
ATOM 1721 N N . SER A 1 230 ? 4.208 -16.160 2.592 1.00 67.44 230 SER A N 1
ATOM 1722 C CA . SER A 1 230 ? 4.681 -16.295 1.211 1.00 67.44 230 SER A CA 1
ATOM 1723 C C . SER A 1 230 ? 5.071 -14.975 0.543 1.00 67.44 230 SER A C 1
ATOM 1725 O O . SER A 1 230 ? 5.761 -15.006 -0.479 1.00 67.44 230 SER A O 1
ATOM 1727 N N . MET A 1 231 ? 4.720 -13.817 1.117 1.00 78.12 231 MET A N 1
ATOM 1728 C CA . MET A 1 231 ? 4.866 -12.498 0.471 1.00 78.12 231 MET A CA 1
ATOM 1729 C C . MET A 1 231 ? 6.305 -11.956 0.391 1.00 78.12 231 MET A C 1
ATOM 1731 O O . MET A 1 231 ? 6.519 -10.814 -0.003 1.00 78.12 231 MET A O 1
ATOM 1735 N N . HIS A 1 232 ? 7.297 -12.798 0.674 1.00 79.75 232 HIS A N 1
ATOM 1736 C CA . HIS A 1 232 ? 8.723 -12.467 0.678 1.00 79.75 232 HIS A CA 1
ATOM 1737 C C . HIS A 1 232 ? 9.445 -12.773 -0.640 1.00 79.75 232 HIS A C 1
ATOM 1739 O O . HIS A 1 232 ? 10.544 -12.279 -0.897 1.00 79.75 232 HIS A O 1
ATOM 1745 N N . ASN A 1 233 ? 8.852 -13.617 -1.490 1.00 85.06 233 ASN A N 1
ATOM 1746 C CA . ASN A 1 233 ? 9.563 -14.262 -2.595 1.00 85.06 233 ASN A CA 1
ATOM 1747 C C . ASN A 1 233 ? 9.196 -13.689 -3.971 1.00 85.06 233 ASN A C 1
ATOM 1749 O O . ASN A 1 233 ? 8.787 -14.404 -4.892 1.00 85.06 233 ASN A O 1
ATOM 1753 N N . PHE A 1 234 ? 9.320 -12.372 -4.116 1.00 88.75 234 PHE A N 1
ATOM 1754 C CA . PHE A 1 234 ? 9.089 -11.698 -5.389 1.00 88.75 234 PHE A CA 1
ATOM 1755 C C . PHE A 1 234 ? 10.285 -11.838 -6.323 1.00 88.75 234 PHE A C 1
ATOM 1757 O O . PHE A 1 234 ? 11.419 -11.586 -5.946 1.00 88.75 234 PHE A O 1
ATOM 1764 N N . ARG A 1 235 ? 10.048 -12.156 -7.594 1.00 87.31 235 ARG A N 1
ATOM 1765 C CA . ARG A 1 235 ? 11.092 -12.185 -8.619 1.00 87.31 235 ARG A CA 1
ATOM 1766 C C . ARG A 1 235 ? 10.833 -11.135 -9.682 1.00 87.31 235 ARG A C 1
ATOM 1768 O O . ARG A 1 235 ? 9.747 -11.063 -10.252 1.00 87.31 235 ARG A O 1
ATOM 1775 N N . ALA A 1 236 ? 11.872 -10.375 -10.001 1.00 87.12 236 ALA A N 1
ATOM 1776 C CA . ALA A 1 236 ? 11.874 -9.472 -11.138 1.00 87.12 236 ALA A CA 1
ATOM 1777 C C . ALA A 1 236 ?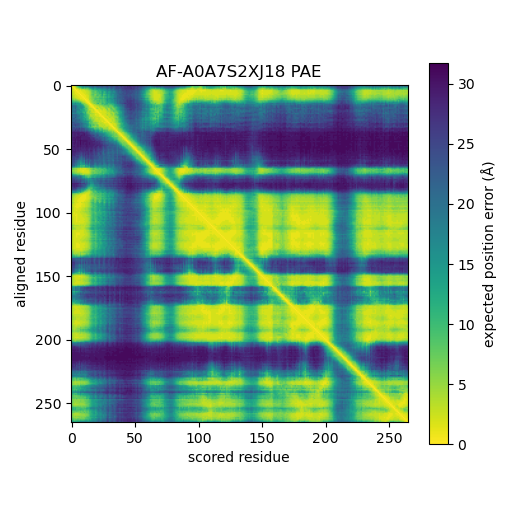 11.607 -10.211 -12.459 1.00 87.12 236 ALA A C 1
ATOM 1779 O O . ALA A 1 236 ? 12.212 -11.244 -12.761 1.00 87.12 236 ALA A O 1
ATOM 1780 N N . THR A 1 237 ? 10.734 -9.628 -13.269 1.00 81.12 237 THR A N 1
ATOM 1781 C CA . THR A 1 237 ? 10.414 -10.064 -14.632 1.00 81.12 237 THR A CA 1
ATOM 1782 C C . THR A 1 237 ? 10.758 -8.945 -15.628 1.00 81.12 237 THR A C 1
ATOM 1784 O O . THR A 1 237 ? 11.058 -7.823 -15.201 1.00 81.12 237 THR A O 1
ATOM 1787 N N . PRO A 1 238 ? 10.826 -9.231 -16.945 1.00 77.06 238 PRO A N 1
ATOM 1788 C CA . PRO A 1 238 ? 11.222 -8.238 -17.943 1.00 77.06 238 PRO A CA 1
ATOM 1789 C C . PRO A 1 238 ? 10.401 -6.945 -17.862 1.00 77.06 238 PRO A C 1
ATOM 1791 O O . PRO A 1 238 ? 9.187 -6.980 -17.692 1.00 77.06 238 PRO A O 1
ATOM 1794 N N . CYS A 1 239 ? 11.075 -5.804 -17.999 1.00 77.44 239 CYS A N 1
ATOM 1795 C CA . CYS A 1 239 ? 10.452 -4.484 -17.984 1.00 77.44 239 CYS A CA 1
ATOM 1796 C C . CYS A 1 239 ? 9.923 -4.089 -19.367 1.00 77.44 239 CYS A C 1
ATOM 1798 O O . CYS A 1 239 ? 10.504 -4.460 -20.391 1.00 77.44 239 CYS A O 1
ATOM 1800 N N . LEU A 1 240 ? 8.884 -3.257 -19.393 1.00 80.69 240 LEU A N 1
ATOM 1801 C CA . LEU A 1 240 ? 8.423 -2.593 -20.610 1.00 80.69 240 LEU A CA 1
ATOM 1802 C C . LEU A 1 240 ? 8.922 -1.148 -20.618 1.00 80.69 240 LEU A C 1
ATOM 1804 O O . LEU A 1 240 ? 8.827 -0.430 -19.620 1.00 80.69 240 LEU A O 1
ATOM 1808 N N . THR A 1 241 ? 9.435 -0.702 -21.762 1.00 76.88 241 THR A N 1
ATOM 1809 C CA . THR A 1 241 ? 9.598 0.730 -22.019 1.00 76.88 241 THR A CA 1
ATOM 1810 C C . THR A 1 241 ? 8.204 1.320 -22.189 1.00 76.88 241 THR A C 1
ATOM 1812 O O . THR A 1 241 ? 7.446 0.812 -23.016 1.00 76.88 241 THR A O 1
ATOM 1815 N N . GLY A 1 242 ? 7.847 2.346 -21.425 1.00 72.56 242 GLY A N 1
ATOM 1816 C CA . GLY A 1 242 ? 6.559 3.010 -21.599 1.00 72.56 242 GLY A CA 1
ATOM 1817 C C . GLY A 1 242 ? 6.717 4.426 -22.123 1.00 72.56 242 GLY A C 1
ATOM 1818 O O . GLY A 1 242 ? 7.475 4.670 -23.061 1.00 72.56 242 GLY A O 1
ATOM 1819 N N . HIS A 1 243 ? 5.921 5.336 -21.577 1.00 77.50 243 HIS A N 1
ATOM 1820 C CA . HIS A 1 243 ? 5.651 6.636 -22.184 1.00 77.50 243 HIS A CA 1
ATOM 1821 C C . HIS A 1 243 ? 6.862 7.579 -22.167 1.00 77.50 243 HIS A C 1
ATOM 1823 O O . HIS A 1 243 ? 7.672 7.569 -21.252 1.00 77.50 243 HIS A O 1
ATOM 1829 N N . PHE A 1 244 ? 6.963 8.455 -23.171 1.00 77.00 244 PHE A N 1
ATOM 1830 C CA . PHE A 1 244 ? 8.005 9.497 -23.235 1.00 77.00 244 PHE A CA 1
ATOM 1831 C C . PHE A 1 244 ? 7.648 10.769 -22.444 1.00 77.00 244 PHE A C 1
ATOM 1833 O O . PHE A 1 244 ? 8.407 11.739 -22.439 1.00 77.00 244 PHE A O 1
ATOM 1840 N N . ARG A 1 245 ? 6.463 10.794 -21.831 1.00 74.06 245 ARG A N 1
ATOM 1841 C CA . ARG A 1 245 ? 5.917 11.896 -21.032 1.00 74.06 245 ARG A CA 1
ATOM 1842 C C . ARG A 1 245 ? 5.464 11.358 -19.677 1.00 74.06 245 ARG A C 1
ATOM 1844 O O . ARG A 1 245 ? 5.460 10.150 -19.456 1.00 74.06 245 ARG A O 1
ATOM 1851 N N . SER A 1 246 ? 5.083 12.264 -18.775 1.00 73.62 246 SER A N 1
ATOM 1852 C CA . SER A 1 246 ? 4.552 11.878 -17.467 1.00 73.62 246 SER A CA 1
ATOM 1853 C C . SER A 1 246 ? 3.328 10.992 -17.655 1.00 73.62 246 SER A C 1
ATOM 1855 O O . SER A 1 246 ? 2.384 11.366 -18.357 1.00 73.62 246 SER A O 1
ATOM 1857 N N . VAL A 1 247 ? 3.349 9.820 -17.038 1.00 79.81 247 VAL A N 1
ATOM 1858 C CA . VAL A 1 247 ? 2.159 8.980 -16.917 1.00 79.81 247 VAL A CA 1
ATOM 1859 C C . VAL A 1 247 ? 1.287 9.583 -15.835 1.00 79.81 247 VAL A C 1
ATOM 1861 O O . VAL A 1 247 ? 1.785 10.003 -14.790 1.00 79.81 247 VAL A O 1
ATOM 1864 N N . THR A 1 248 ? 0.006 9.696 -16.136 1.00 85.44 248 THR A N 1
ATOM 1865 C CA . THR A 1 248 ? -0.996 10.278 -15.245 1.00 85.44 248 THR A CA 1
ATOM 1866 C C . THR A 1 248 ? -1.808 9.211 -14.539 1.00 85.44 248 THR A C 1
ATOM 1868 O O . THR A 1 248 ? -2.399 9.511 -13.511 1.00 85.44 248 THR A O 1
ATOM 1871 N N . ASP A 1 249 ? -1.879 8.009 -15.115 1.00 87.62 249 ASP A N 1
ATOM 1872 C CA . ASP A 1 249 ? -2.704 6.929 -14.592 1.00 87.62 249 ASP A CA 1
ATOM 1873 C C . ASP A 1 249 ? -2.236 5.561 -15.103 1.00 87.62 249 ASP A C 1
ATOM 1875 O O . ASP A 1 249 ? -1.697 5.434 -16.214 1.00 87.62 249 ASP A O 1
ATOM 1879 N N . ILE A 1 250 ? -2.474 4.536 -14.297 1.00 90.56 250 ILE A N 1
ATOM 1880 C CA . ILE A 1 250 ? -2.237 3.135 -14.614 1.00 90.56 250 ILE A CA 1
ATOM 1881 C C . ILE A 1 250 ? -3.337 2.297 -13.956 1.00 90.56 250 ILE A C 1
ATOM 1883 O O . ILE A 1 250 ? -3.727 2.549 -12.825 1.00 90.56 250 ILE A O 1
ATOM 1887 N N . ALA A 1 251 ? -3.866 1.304 -14.669 1.00 92.06 251 ALA A N 1
ATOM 1888 C CA . ALA A 1 251 ? -4.969 0.492 -14.163 1.00 92.06 251 ALA A CA 1
ATOM 1889 C C . ALA A 1 251 ? -4.941 -0.929 -14.727 1.00 92.06 251 ALA A C 1
ATOM 1891 O O . ALA A 1 251 ? -4.784 -1.138 -15.934 1.00 92.06 251 ALA A O 1
ATOM 1892 N N . TRP A 1 252 ? -5.137 -1.912 -13.851 1.00 93.12 252 TRP A N 1
ATOM 1893 C CA . TRP A 1 252 ? -5.364 -3.300 -14.240 1.00 93.12 252 TRP A CA 1
ATOM 1894 C C . TRP A 1 252 ? -6.826 -3.542 -14.620 1.00 93.12 252 TRP A C 1
ATOM 1896 O O . TRP A 1 252 ? -7.747 -2.962 -14.047 1.00 93.12 252 TRP A O 1
ATOM 1906 N N . GLU A 1 253 ? -7.052 -4.472 -15.547 1.00 93.38 253 GLU A N 1
ATOM 1907 C CA . GLU A 1 253 ? -8.351 -5.122 -15.698 1.00 93.38 253 GLU A CA 1
ATOM 1908 C C . GLU A 1 253 ? -8.746 -5.768 -14.366 1.00 93.38 253 GLU A C 1
ATOM 1910 O O . GLU A 1 253 ? -8.098 -6.713 -13.924 1.00 93.38 253 GLU A O 1
ATOM 1915 N N . ALA A 1 254 ? -9.838 -5.298 -13.762 1.00 83.81 254 ALA A N 1
ATOM 1916 C CA . ALA A 1 254 ? -10.229 -5.669 -12.402 1.00 83.81 254 ALA A CA 1
ATOM 1917 C C . ALA A 1 254 ? -10.530 -7.165 -12.189 1.00 83.81 254 ALA A C 1
ATOM 1919 O O . ALA A 1 254 ? -10.423 -7.652 -11.071 1.00 83.81 254 ALA A O 1
ATOM 1920 N N . THR A 1 255 ? -10.941 -7.902 -13.226 1.00 82.50 255 THR A N 1
ATOM 1921 C CA . THR A 1 255 ? -11.446 -9.277 -13.070 1.00 82.50 255 THR A CA 1
ATOM 1922 C C . THR A 1 255 ? -10.354 -10.332 -13.198 1.00 82.50 255 THR A C 1
ATOM 1924 O O . THR A 1 255 ? -10.187 -11.161 -12.311 1.00 82.50 255 THR A O 1
ATOM 1927 N N . ARG A 1 256 ? -9.631 -10.341 -14.324 1.00 81.44 256 ARG A N 1
ATOM 1928 C CA . ARG A 1 256 ? -8.651 -11.389 -14.658 1.00 81.44 256 ARG A CA 1
ATOM 1929 C C . ARG A 1 256 ? -7.211 -10.893 -14.665 1.00 81.44 256 ARG A C 1
ATOM 1931 O O . ARG A 1 256 ? -6.311 -11.715 -14.821 1.00 81.44 256 ARG A O 1
ATOM 1938 N N . GLY A 1 257 ? -6.983 -9.581 -14.575 1.00 86.06 257 GLY A N 1
ATOM 1939 C CA . GLY A 1 257 ? -5.643 -8.997 -14.662 1.00 86.06 257 GLY A CA 1
ATOM 1940 C C . GLY A 1 257 ? -4.925 -9.307 -15.976 1.00 86.06 257 GLY A C 1
ATOM 1941 O O . GLY A 1 257 ? -3.697 -9.367 -16.005 1.00 86.06 257 GLY A O 1
ATOM 1942 N N . SER A 1 258 ? -5.664 -9.568 -17.062 1.00 90.31 258 SER A N 1
ATOM 1943 C CA . SER A 1 258 ? -5.070 -9.916 -18.360 1.00 90.31 258 SER A CA 1
ATOM 1944 C C . SER A 1 258 ? -4.596 -8.680 -19.122 1.00 90.31 258 SER A C 1
ATOM 1946 O O . SER A 1 258 ? -3.707 -8.781 -19.967 1.00 90.31 258 SER A O 1
ATOM 1948 N N . TYR A 1 259 ? -5.159 -7.512 -18.809 1.00 91.06 259 TYR A N 1
ATOM 1949 C CA . TYR A 1 259 ? -4.817 -6.242 -19.440 1.00 91.06 259 TYR A CA 1
ATOM 1950 C C . TYR A 1 259 ? -4.361 -5.213 -18.410 1.00 91.06 259 TYR A C 1
ATOM 1952 O O . TYR A 1 259 ? -4.964 -5.075 -17.350 1.00 91.06 259 TYR A O 1
ATOM 1960 N N . LEU A 1 260 ? -3.322 -4.462 -18.768 1.00 91.44 260 LEU A N 1
ATOM 1961 C CA . LEU A 1 260 ? -2.828 -3.299 -18.042 1.00 91.44 260 LEU A CA 1
ATOM 1962 C C . LEU A 1 260 ? -2.924 -2.091 -18.970 1.00 91.44 260 LEU A C 1
ATOM 1964 O O . LEU A 1 260 ? -2.429 -2.132 -20.098 1.00 91.44 260 LEU A O 1
ATOM 1968 N N . MET A 1 261 ? -3.549 -1.023 -18.496 1.00 91.44 261 MET A N 1
ATOM 1969 C CA . MET A 1 261 ? -3.634 0.254 -19.194 1.00 91.44 261 MET A CA 1
ATOM 1970 C 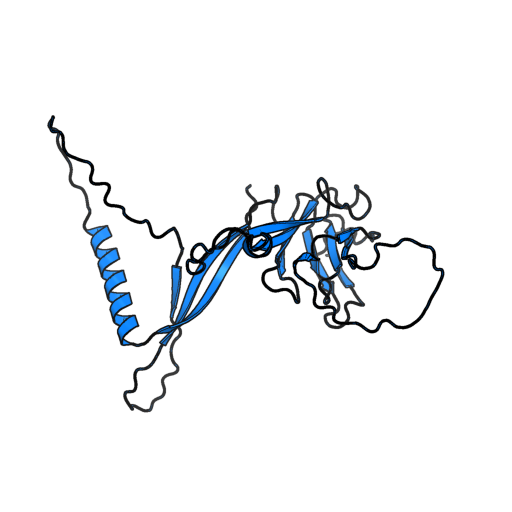C . MET A 1 261 ? -2.705 1.262 -18.530 1.00 91.44 261 MET A C 1
ATOM 1972 O O . MET A 1 261 ? -2.616 1.298 -17.309 1.00 91.44 261 MET A O 1
ATOM 1976 N N . SER A 1 262 ? -2.040 2.099 -19.325 1.00 89.75 262 SER A N 1
ATOM 1977 C CA . SER A 1 262 ? -1.293 3.260 -18.837 1.00 89.75 262 SER A CA 1
ATOM 1978 C C . SER A 1 262 ? -1.574 4.473 -19.718 1.00 89.75 262 SER A C 1
ATOM 1980 O O . SER A 1 262 ? -1.599 4.366 -20.948 1.00 89.75 262 SER A O 1
ATOM 1982 N N . ALA A 1 263 ? -1.791 5.627 -19.093 1.00 89.00 263 ALA A N 1
ATOM 1983 C CA . ALA A 1 263 ? -2.133 6.877 -19.761 1.00 89.00 263 ALA A CA 1
ATOM 1984 C C . ALA A 1 263 ? -1.071 7.946 -19.494 1.00 89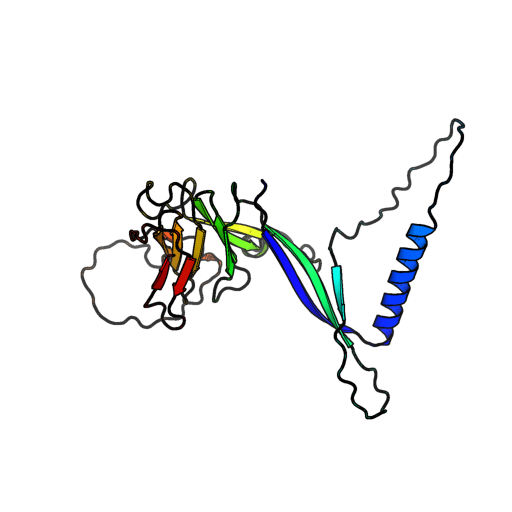.00 263 ALA A C 1
ATOM 1986 O O . ALA A 1 263 ? -0.550 8.050 -18.387 1.00 89.00 263 ALA A O 1
ATOM 1987 N N . SER A 1 264 ? -0.753 8.756 -20.503 1.00 86.50 264 SER A N 1
ATOM 1988 C CA . SER A 1 264 ? 0.229 9.837 -20.407 1.00 86.50 264 SER A CA 1
ATOM 1989 C C . SER A 1 264 ? -0.342 11.142 -20.956 1.00 86.50 264 SER A C 1
ATOM 1991 O O . SER A 1 264 ? -1.181 11.109 -21.858 1.00 86.50 264 SER A O 1
ATOM 1993 N N . ALA A 1 265 ? 0.095 12.260 -20.369 1.00 80.12 265 ALA A N 1
ATOM 1994 C CA . ALA A 1 265 ? -0.353 13.617 -20.689 1.00 80.12 265 ALA A CA 1
ATOM 1995 C C . ALA A 1 265 ? 0.076 14.109 -22.082 1.00 80.12 265 ALA A C 1
ATOM 1997 O O . ALA A 1 265 ? 1.209 13.790 -22.521 1.00 80.12 265 ALA A O 1
#